Protein AF-A0A6J3R9S9-F1 (afdb_monomer_lite)

pLDDT: mean 92.55, std 11.33, range [29.02, 98.81]

InterPro domains:
  IPR002369 Integrin beta subunit, VWA domain [PF00362] (1-205)
  IPR002369 Integrin beta subunit, VWA domain [SM00187] (1-220)
  IPR015812 Integrin beta subunit [PR01186] (33-52)
  IPR015812 Integrin beta subunit [PR01186] (68-87)
  IPR015812 Integrin beta subunit [PR01186] (101-123)
  IPR015812 Integrin beta subunit [PR01186] (128-143)
  IPR015812 Integrin beta subunit [PR01186] (172-195)
  IPR015812 Integrin beta subunit [PTHR10082] (1-204)
  IPR036465 von Willebrand factor A-like domain superfamily [G3DSA:3.40.50.410] (1-215)
  IPR036465 von Willebrand factor A-like domain superfamily [SSF53300] (1-206)

Secondary structure (DSSP, 8-state):
-B-SSTTHHHHHHHTTHHHHHHHHHHHH-S---EEEEEE---SSTTTS--SGGGSS-TTTT-TT----PPP-SEEEEEEEES-HHHHHHHHHH------SSS-B-HHHHHHHHHH-HHHHT--TTS-EEEEEEESSPBP-TTGGGGGT--SPP-----B-TTSBBTTTTTSPPPPHHHHHHHHHHTTEEEEEEE-GGGHHHHHHHHHHHHHHTT------

Foldseek 3Di:
DEQAPVCQVVLVVVLPVLVVVLVVVCVVDVDAWDFDKYAFAQQFPPWADPPPVPQQPVQPPVVVDHGFGGHAGMAGQGATDPPSVSVSVSSVPDGGHHTDDFAGNQQVHLLLCLAVCVSNPDDPPDQAEDEREDATHHDAFPPCVNRVAPAADPSHHQQDPRRGRPCRNHHGRHHLLSSLCSCLVRNHDYDYPYDPVCVVVVVVSVVSSPVSVVDPDDDD

Radius of gyration: 17.11 Å; chains: 1; bounding box: 41×40×47 Å

Organism: Tursiops truncatus (NCBI:txid9739)

Sequence (220 aa):
MDLSLSMKDDLDNIRSLGTKLAEEMRKLTSNFRLGFGSFVDKNISPFSYTAPRYQTNPCIGYKLFPNCVPSFGFRHLLPLTDRVDSFNEEVRKQRVSRNRDAPEGGFDAVLQAAVCKEKIGWRKDALHLLVFTTDDVPHIALDGKLGGLVQPHDGQCHLNEDNEYTASNQMDYPSLALLGEKLAENNINLIFAVTKNHYMLYKVHLEGVREADGLNLGAC

Structure (mmCIF, N/CA/C/O backbone):
data_AF-A0A6J3R9S9-F1
#
_entry.id   AF-A0A6J3R9S9-F1
#
loop_
_atom_site.group_PDB
_atom_site.id
_atom_site.type_symbol
_atom_site.label_atom_id
_atom_site.label_alt_id
_atom_site.label_comp_id
_atom_site.label_asym_id
_atom_site.label_entity_id
_atom_site.label_seq_id
_atom_site.pdbx_PDB_ins_code
_atom_site.Cartn_x
_atom_site.Cartn_y
_atom_site.Cartn_z
_atom_site.occupancy
_atom_site.B_iso_or_equiv
_atom_site.auth_seq_id
_atom_site.auth_comp_id
_atom_site.auth_asym_id
_atom_site.auth_atom_id
_atom_site.pdbx_PDB_model_num
ATOM 1 N N . MET A 1 1 ? 1.432 -4.430 3.631 1.00 97.06 1 MET A N 1
ATOM 2 C CA . MET A 1 1 ? 2.810 -4.873 3.899 1.00 97.06 1 MET A CA 1
ATOM 3 C C . MET A 1 1 ? 3.583 -4.847 2.601 1.00 97.06 1 MET A C 1
ATOM 5 O O . MET A 1 1 ? 3.090 -5.371 1.608 1.00 97.06 1 MET A O 1
ATOM 9 N N . ASP A 1 2 ? 4.754 -4.238 2.625 1.00 98.25 2 ASP A N 1
ATOM 10 C CA . ASP A 1 2 ? 5.733 -4.335 1.552 1.00 98.25 2 ASP A CA 1
ATOM 11 C C . ASP A 1 2 ? 6.206 -5.789 1.371 1.00 98.25 2 ASP A C 1
ATOM 13 O O . ASP A 1 2 ? 6.529 -6.469 2.349 1.00 98.25 2 ASP A O 1
ATOM 17 N N . LEU A 1 3 ? 6.170 -6.279 0.132 1.00 97.44 3 LEU A N 1
ATOM 18 C CA . LEU A 1 3 ? 6.663 -7.598 -0.267 1.00 97.44 3 LEU A CA 1
ATOM 19 C C . LEU A 1 3 ? 7.830 -7.503 -1.260 1.00 97.44 3 LEU A C 1
ATOM 21 O O . LEU A 1 3 ? 8.046 -8.444 -2.031 1.00 97.44 3 LEU A O 1
ATOM 25 N N . SER A 1 4 ? 8.584 -6.405 -1.251 1.00 96.56 4 SER A N 1
ATOM 26 C CA . SER A 1 4 ? 9.913 -6.322 -1.854 1.00 96.56 4 SER A CA 1
ATOM 27 C C . SER A 1 4 ? 10.835 -7.432 -1.314 1.00 96.56 4 SER A C 1
ATOM 29 O O . SER A 1 4 ? 10.536 -8.141 -0.344 1.00 96.56 4 SER A O 1
ATOM 31 N N . LEU A 1 5 ? 11.960 -7.664 -1.994 1.00 94.62 5 LEU A N 1
ATOM 32 C CA . LEU A 1 5 ? 12.819 -8.814 -1.691 1.00 94.62 5 LEU A CA 1
ATOM 33 C C . LEU A 1 5 ? 13.460 -8.726 -0.298 1.00 94.62 5 LEU A C 1
ATOM 35 O O . LEU A 1 5 ? 13.752 -9.768 0.295 1.00 94.62 5 LEU A O 1
ATOM 39 N N . SER A 1 6 ? 13.705 -7.512 0.197 1.00 93.75 6 SER A N 1
ATOM 40 C CA . SER A 1 6 ? 14.309 -7.261 1.508 1.00 93.75 6 SER A CA 1
ATOM 41 C C . SER A 1 6 ? 13.398 -7.697 2.654 1.00 93.75 6 SER A C 1
ATOM 43 O O . SER A 1 6 ? 13.890 -8.310 3.591 1.00 93.75 6 SER A O 1
ATOM 45 N N . MET A 1 7 ? 12.079 -7.560 2.504 1.00 94.94 7 MET A N 1
ATOM 46 C CA . MET A 1 7 ? 11.051 -7.918 3.498 1.00 94.94 7 MET A CA 1
ATOM 47 C C . MET A 1 7 ? 10.837 -9.436 3.692 1.00 94.94 7 MET A C 1
ATOM 49 O O . MET A 1 7 ? 9.831 -9.889 4.256 1.00 94.94 7 MET A O 1
ATOM 53 N N . LYS A 1 8 ? 11.735 -10.278 3.166 1.00 91.94 8 LYS A N 1
ATOM 54 C CA . LYS A 1 8 ? 11.554 -11.736 3.131 1.00 91.94 8 LYS A CA 1
ATOM 55 C C . LYS A 1 8 ? 11.582 -12.378 4.517 1.00 91.94 8 LYS A C 1
ATOM 57 O O . LYS A 1 8 ? 10.796 -13.293 4.765 1.00 91.94 8 LYS A O 1
ATOM 62 N N . ASP A 1 9 ? 12.509 -11.967 5.367 1.00 90.19 9 ASP A N 1
ATOM 63 C CA . ASP A 1 9 ? 12.629 -12.441 6.747 1.00 90.19 9 ASP A CA 1
ATOM 64 C C . ASP A 1 9 ? 11.515 -11.873 7.640 1.00 90.19 9 ASP A C 1
ATOM 66 O O . ASP A 1 9 ? 10.961 -12.603 8.467 1.00 90.19 9 ASP A O 1
ATOM 70 N N . ASP A 1 10 ? 11.091 -10.627 7.411 1.00 90.94 10 ASP A N 1
ATOM 71 C CA . ASP A 1 10 ? 9.914 -10.041 8.066 1.00 90.94 10 ASP A CA 1
ATOM 72 C C . ASP A 1 10 ? 8.637 -10.841 7.798 1.00 90.94 10 ASP A C 1
ATOM 74 O O . ASP A 1 10 ? 7.841 -11.090 8.712 1.00 90.94 10 ASP A O 1
ATOM 78 N N . LEU A 1 11 ? 8.451 -11.310 6.559 1.00 87.94 11 LEU A N 1
ATOM 79 C CA . LEU A 1 11 ? 7.308 -12.149 6.208 1.00 87.94 11 LEU A CA 1
ATOM 80 C C . LEU A 1 11 ? 7.279 -13.447 7.027 1.00 87.94 11 LEU A C 1
ATOM 82 O O . LEU A 1 11 ? 6.203 -13.893 7.433 1.00 87.94 11 LEU A O 1
ATOM 86 N N . ASP A 1 12 ? 8.442 -14.034 7.317 1.00 83.19 12 ASP A N 1
ATOM 87 C CA . ASP A 1 12 ? 8.535 -15.227 8.160 1.00 83.19 12 ASP A CA 1
ATOM 88 C C . ASP A 1 12 ? 8.158 -14.930 9.622 1.00 83.19 12 ASP A C 1
ATOM 90 O O . ASP A 1 12 ? 7.463 -15.733 10.253 1.00 83.19 12 ASP A O 1
ATOM 94 N N . ASN A 1 13 ? 8.502 -13.744 10.136 1.00 84.75 13 ASN A N 1
ATOM 95 C CA . ASN A 1 13 ? 8.119 -13.307 11.482 1.00 84.75 13 ASN A CA 1
ATOM 96 C C . ASN A 1 13 ? 6.607 -13.034 11.606 1.00 84.75 13 ASN A C 1
ATOM 98 O O . ASN A 1 13 ? 5.963 -13.467 12.575 1.00 84.75 13 ASN A O 1
ATOM 102 N N . ILE A 1 14 ? 6.010 -12.372 10.607 1.00 84.38 14 ILE A N 1
ATOM 103 C CA . ILE A 1 14 ? 4.596 -11.949 10.625 1.00 84.38 14 ILE A CA 1
ATOM 104 C C . ILE A 1 14 ? 3.631 -13.140 10.577 1.00 84.38 14 ILE A C 1
ATOM 106 O O . ILE A 1 14 ? 2.537 -13.063 11.144 1.00 84.38 14 ILE A O 1
ATOM 110 N N . ARG A 1 15 ? 4.053 -14.291 10.035 1.00 77.94 15 ARG A N 1
ATOM 111 C CA . ARG A 1 15 ? 3.279 -15.553 10.072 1.00 77.94 15 ARG A CA 1
ATOM 112 C C . ARG A 1 15 ? 2.877 -15.994 11.483 1.00 77.94 15 ARG A C 1
ATOM 114 O O . ARG A 1 15 ? 1.923 -16.756 11.626 1.00 77.94 15 ARG A O 1
ATOM 121 N N . SER A 1 16 ? 3.605 -15.549 12.510 1.00 73.31 16 SER A N 1
ATOM 122 C CA . SER A 1 16 ? 3.316 -15.839 13.922 1.00 73.31 16 SER A CA 1
ATOM 123 C C . SER A 1 16 ? 2.672 -14.669 14.680 1.00 73.31 16 SER A C 1
ATOM 125 O O . SER A 1 16 ? 2.235 -14.837 15.821 1.00 73.31 16 SER A O 1
ATOM 127 N N . LEU A 1 17 ? 2.613 -13.482 14.065 1.00 80.12 17 LEU A N 1
ATOM 128 C CA . LEU A 1 17 ? 2.211 -12.240 14.723 1.00 80.12 17 LEU A CA 1
ATOM 129 C C . LEU A 1 17 ? 0.690 -12.068 14.784 1.00 80.12 17 LEU A C 1
ATOM 131 O O . LEU A 1 17 ? 0.195 -11.524 15.767 1.00 80.12 17 LEU A O 1
ATOM 135 N N . GLY A 1 18 ? -0.053 -12.559 13.785 1.00 83.25 18 GLY A N 1
ATOM 136 C CA . GLY A 1 18 ? -1.509 -12.383 13.700 1.00 83.25 18 GLY A CA 1
ATOM 137 C C . GLY A 1 18 ? -2.253 -12.884 14.940 1.00 83.25 18 GLY A C 1
ATOM 138 O O . GLY A 1 18 ? -3.066 -12.156 15.511 1.00 83.25 18 GLY A O 1
ATOM 139 N N . THR A 1 19 ? -1.912 -14.088 15.413 1.00 86.81 19 THR A N 1
ATOM 140 C CA . THR A 1 19 ? -2.490 -14.669 16.639 1.00 86.81 19 THR A CA 1
ATOM 141 C C . THR A 1 19 ? -2.181 -13.826 17.871 1.00 86.81 19 THR A C 1
ATOM 143 O O . THR A 1 19 ? -3.102 -13.441 18.586 1.00 86.81 19 THR A O 1
ATOM 146 N N . LYS A 1 20 ? -0.907 -13.475 18.081 1.00 90.19 20 LYS A N 1
ATOM 147 C CA . LYS A 1 20 ? -0.472 -12.683 19.243 1.00 90.19 20 LYS A CA 1
ATOM 148 C C . LYS A 1 20 ? -1.117 -11.298 19.262 1.00 90.19 20 LYS A C 1
ATOM 150 O O . LYS A 1 20 ? -1.592 -10.853 20.300 1.00 90.19 20 LYS A O 1
ATOM 155 N N . LEU A 1 21 ? -1.174 -10.631 18.108 1.00 90.12 21 LEU A N 1
ATOM 156 C CA . LEU A 1 21 ? -1.819 -9.327 17.976 1.00 90.12 21 LEU A CA 1
ATOM 157 C C . LEU A 1 21 ? -3.300 -9.414 18.351 1.00 90.12 21 LEU A C 1
ATOM 159 O O . LEU A 1 21 ? -3.785 -8.598 19.129 1.00 90.12 21 LEU A O 1
ATOM 163 N N . ALA A 1 22 ? -4.015 -10.412 17.833 1.00 88.88 22 ALA A N 1
ATOM 164 C CA . ALA A 1 22 ? -5.423 -10.586 18.155 1.00 88.88 22 ALA A CA 1
ATOM 165 C C . ALA A 1 22 ? -5.653 -10.918 19.637 1.00 88.88 22 ALA A C 1
ATOM 167 O O . ALA A 1 22 ? -6.622 -10.435 20.219 1.00 88.88 22 ALA A O 1
ATOM 168 N N . GLU A 1 23 ? -4.779 -11.711 20.259 1.00 91.50 23 GLU A N 1
ATOM 169 C CA . GLU A 1 23 ? -4.828 -12.010 21.696 1.00 91.50 23 GLU A CA 1
ATOM 170 C C . GLU A 1 23 ? -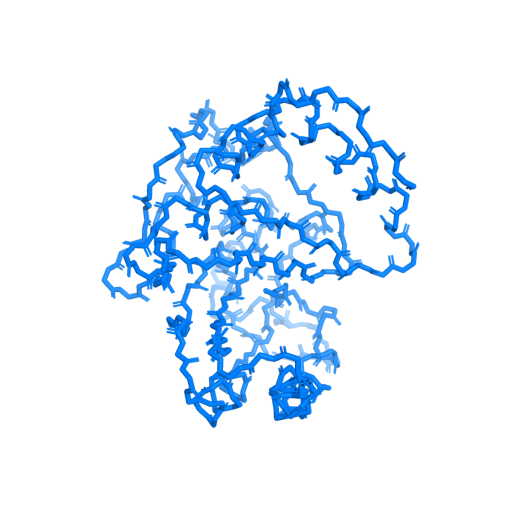4.656 -10.753 22.557 1.00 91.50 23 GLU A C 1
ATOM 172 O O . GLU A 1 23 ? -5.441 -10.546 23.482 1.00 91.50 23 GLU A O 1
ATOM 177 N N . GLU A 1 24 ? -3.692 -9.885 22.237 1.00 94.19 24 GLU A N 1
ATOM 178 C CA . GLU A 1 24 ? -3.501 -8.620 22.959 1.00 94.19 24 GLU A CA 1
ATOM 179 C C . GLU A 1 24 ? -4.648 -7.634 22.703 1.00 94.19 24 GLU A C 1
ATOM 181 O O . GLU A 1 24 ? -5.180 -7.039 23.641 1.00 94.19 24 GLU A O 1
ATOM 186 N N . MET A 1 25 ? -5.111 -7.515 21.455 1.00 92.75 25 MET A N 1
ATOM 187 C CA . MET A 1 25 ? -6.225 -6.625 21.110 1.00 92.75 25 MET A CA 1
ATOM 188 C C . MET A 1 25 ? -7.542 -7.059 21.757 1.00 92.75 25 MET A C 1
ATOM 190 O O . MET A 1 25 ? -8.328 -6.202 22.159 1.00 92.75 25 MET A O 1
ATOM 194 N N . ARG A 1 26 ? -7.770 -8.367 21.939 1.00 90.25 26 ARG A N 1
ATOM 195 C CA . ARG A 1 26 ? -8.951 -8.898 22.645 1.00 90.25 26 ARG A CA 1
ATOM 196 C C . ARG A 1 26 ? -9.023 -8.478 24.113 1.00 90.25 26 ARG A C 1
ATOM 198 O O . ARG A 1 26 ? -10.120 -8.429 24.663 1.00 90.25 26 ARG A O 1
ATOM 205 N N . LYS A 1 27 ? -7.891 -8.147 24.746 1.00 95.12 27 LYS A N 1
ATOM 206 C CA . LYS A 1 27 ? -7.869 -7.602 26.117 1.00 95.12 27 LYS A CA 1
ATOM 207 C C . LYS A 1 27 ? -8.372 -6.157 26.172 1.00 95.12 27 LYS A C 1
ATOM 209 O O . LYS A 1 27 ? -8.829 -5.718 27.221 1.00 95.12 27 LYS A O 1
ATOM 214 N N . LEU A 1 28 ? -8.280 -5.429 25.057 1.00 94.62 28 LEU A N 1
ATOM 215 C CA . LEU A 1 28 ? -8.661 -4.018 24.947 1.00 94.62 28 LEU A CA 1
ATOM 216 C C . LEU A 1 28 ? -10.049 -3.829 24.325 1.00 94.62 28 LEU A C 1
ATOM 218 O O . LEU A 1 28 ? -10.752 -2.878 24.656 1.00 94.62 28 LEU A O 1
ATOM 222 N N . THR A 1 29 ? -10.454 -4.715 23.414 1.00 93.25 29 THR A N 1
ATOM 223 C CA . THR A 1 29 ? -11.745 -4.637 22.726 1.00 93.25 29 THR A CA 1
ATOM 224 C C . THR A 1 29 ? -12.292 -6.016 22.380 1.00 93.25 29 THR A C 1
ATOM 226 O O . THR A 1 29 ? -11.571 -6.905 21.935 1.00 93.25 29 THR A O 1
ATOM 229 N N . SER A 1 30 ? -13.606 -6.186 22.516 1.00 91.69 30 SER A N 1
ATOM 230 C CA . SER A 1 30 ? -14.314 -7.406 22.112 1.00 91.69 30 SER A CA 1
ATOM 231 C C . SER A 1 30 ? -14.577 -7.491 20.605 1.00 91.69 30 SER A C 1
ATOM 233 O O . SER A 1 30 ? -14.954 -8.547 20.108 1.00 91.69 30 SER A O 1
ATOM 235 N N . ASN A 1 31 ? -14.376 -6.396 19.865 1.00 92.25 31 ASN A N 1
ATOM 236 C CA . ASN A 1 31 ? -14.804 -6.247 18.473 1.00 92.25 31 ASN A CA 1
ATOM 237 C C . ASN A 1 31 ? -13.626 -5.972 17.526 1.00 92.25 31 ASN A C 1
ATOM 239 O O . ASN A 1 31 ? -13.702 -5.083 16.676 1.00 92.25 31 ASN A O 1
ATOM 243 N N . PHE A 1 32 ? -12.535 -6.725 17.664 1.00 94.81 32 PHE A N 1
ATOM 244 C CA . PHE A 1 32 ? -11.358 -6.617 16.801 1.00 94.81 32 PHE A CA 1
ATOM 245 C C . PHE A 1 32 ? -11.568 -7.317 15.446 1.00 94.81 32 PHE A C 1
ATOM 247 O O . PHE A 1 32 ? -12.072 -8.439 15.395 1.00 94.81 32 PHE A O 1
ATOM 254 N N . ARG A 1 33 ? -11.162 -6.662 14.349 1.00 95.50 33 ARG A N 1
ATOM 255 C CA . ARG A 1 33 ? -11.082 -7.257 13.006 1.00 95.50 33 ARG A CA 1
ATOM 256 C C . ARG A 1 33 ? -9.722 -6.963 12.393 1.00 95.50 33 ARG A C 1
ATOM 258 O O . ARG A 1 33 ? -9.206 -5.862 12.560 1.00 95.50 33 ARG A O 1
ATOM 265 N N . LEU A 1 34 ? -9.187 -7.934 11.666 1.00 94.81 34 LEU A N 1
ATOM 266 C CA . LEU A 1 34 ? -7.899 -7.852 10.993 1.00 94.81 34 LEU A CA 1
ATOM 267 C C . LEU A 1 34 ? -8.069 -8.217 9.517 1.00 94.81 34 LEU A C 1
ATOM 269 O O . LEU A 1 34 ? -8.838 -9.111 9.170 1.00 94.81 34 LEU A O 1
ATOM 273 N N . GLY A 1 35 ? -7.367 -7.490 8.659 1.00 96.62 35 GLY A N 1
ATOM 274 C CA . GLY A 1 35 ? -7.323 -7.695 7.217 1.00 96.62 35 GLY A CA 1
ATOM 275 C C . GLY A 1 35 ? -5.876 -7.660 6.747 1.00 96.62 35 GLY A C 1
ATOM 276 O O . GLY A 1 35 ? -4.968 -7.361 7.527 1.00 96.62 35 GLY A O 1
ATOM 277 N N . PHE A 1 36 ? -5.647 -7.985 5.480 1.00 97.44 36 PHE A N 1
ATOM 278 C CA . PHE A 1 36 ? -4.299 -8.045 4.926 1.00 97.44 36 PHE A CA 1
ATOM 279 C C . PHE A 1 36 ? -4.266 -7.597 3.465 1.00 97.44 36 PHE A C 1
ATOM 281 O O . PHE A 1 36 ? -5.161 -7.884 2.668 1.00 97.44 36 PHE A O 1
ATOM 288 N N . GLY A 1 37 ? -3.202 -6.883 3.117 1.00 98.19 37 GLY A N 1
ATOM 289 C CA . GLY A 1 37 ? -2.911 -6.436 1.766 1.00 98.19 37 GLY A CA 1
ATOM 290 C C . GLY A 1 37 ? -1.414 -6.226 1.599 1.00 98.19 37 GLY A C 1
ATOM 291 O O . GLY A 1 37 ? -0.694 -5.951 2.570 1.00 98.19 37 GLY A O 1
ATOM 292 N N . SER A 1 38 ? -0.949 -6.363 0.367 1.00 98.19 38 SER A N 1
ATOM 293 C CA . SER A 1 38 ? 0.466 -6.299 0.021 1.00 98.19 38 SER A CA 1
ATOM 294 C C . SER A 1 38 ? 0.727 -5.379 -1.155 1.00 98.19 38 SER A C 1
ATOM 296 O O . SER A 1 38 ? -0.136 -5.235 -2.021 1.00 98.19 38 SER A O 1
ATOM 298 N N . PHE A 1 39 ? 1.931 -4.828 -1.217 1.00 98.69 39 PHE A N 1
ATOM 299 C CA . PHE A 1 39 ? 2.390 -4.012 -2.333 1.00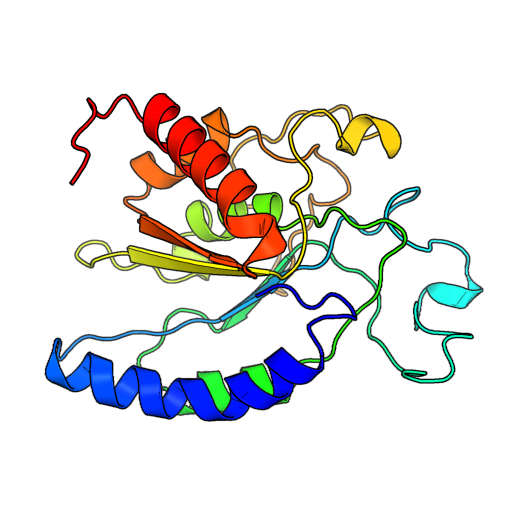 98.69 39 PHE A CA 1
ATOM 300 C C . PHE A 1 39 ? 3.863 -4.276 -2.636 1.00 98.69 39 PHE A C 1
ATOM 302 O O . PHE A 1 39 ? 4.559 -4.869 -1.812 1.00 98.69 39 PHE A O 1
ATOM 309 N N . VAL A 1 40 ? 4.292 -3.861 -3.825 1.00 98.44 40 VAL A N 1
ATOM 310 C CA . VAL A 1 40 ? 5.704 -3.747 -4.215 1.00 98.44 40 VAL A CA 1
ATOM 311 C C . VAL A 1 40 ? 5.827 -2.390 -4.897 1.00 98.44 40 VAL A C 1
ATOM 313 O O . VAL A 1 40 ? 5.859 -1.368 -4.224 1.00 98.44 40 VAL A O 1
ATOM 316 N N . ASP A 1 41 ? 5.689 -2.347 -6.220 1.00 98.31 41 ASP A N 1
ATOM 317 C CA . ASP A 1 41 ? 5.693 -1.111 -6.981 1.00 98.31 41 ASP A CA 1
ATOM 318 C C . ASP A 1 41 ? 5.023 -1.298 -8.350 1.00 98.31 41 ASP A C 1
ATOM 320 O O . ASP A 1 41 ? 4.635 -2.406 -8.749 1.00 98.31 41 ASP A O 1
ATOM 324 N N . LYS A 1 42 ? 4.871 -0.204 -9.093 1.00 98.19 42 LYS A N 1
ATOM 325 C CA . LYS A 1 42 ? 4.335 -0.188 -10.449 1.00 98.19 42 LYS A CA 1
ATOM 326 C C . LYS A 1 42 ? 5.142 -1.136 -11.340 1.00 98.19 42 LYS A C 1
ATOM 328 O O . LYS A 1 42 ? 6.362 -1.027 -11.495 1.00 98.19 42 LYS A O 1
ATOM 333 N N . ASN A 1 43 ? 4.450 -2.079 -11.978 1.00 96.25 43 ASN A N 1
ATOM 334 C CA . ASN A 1 43 ? 5.085 -3.080 -12.833 1.00 96.25 43 ASN A CA 1
ATOM 335 C C . ASN A 1 43 ? 5.309 -2.535 -14.254 1.00 96.25 43 ASN A C 1
ATOM 337 O O . ASN A 1 43 ? 4.737 -3.034 -15.226 1.00 96.25 43 ASN A O 1
ATOM 341 N N . ILE A 1 44 ? 6.118 -1.478 -14.355 1.00 96.50 44 ILE A N 1
ATOM 342 C CA . ILE A 1 44 ? 6.578 -0.847 -15.600 1.00 96.50 44 ILE A CA 1
ATOM 343 C C . ILE A 1 44 ? 8.041 -0.420 -15.472 1.00 96.50 44 ILE A C 1
ATOM 345 O O . ILE A 1 44 ? 8.572 -0.278 -14.377 1.00 96.50 44 ILE A O 1
ATOM 349 N N . SER A 1 45 ? 8.705 -0.195 -16.604 1.00 96.19 45 SER A N 1
ATOM 350 C CA . SER A 1 45 ? 10.039 0.415 -16.622 1.00 96.19 45 SER A CA 1
ATOM 351 C C . SER A 1 45 ? 9.929 1.912 -16.286 1.00 96.19 45 SER A C 1
ATOM 353 O O . SER A 1 45 ? 9.005 2.541 -16.799 1.00 96.19 45 SER A O 1
ATOM 355 N N . PRO A 1 46 ? 10.875 2.509 -15.532 1.00 96.69 46 PRO A N 1
ATOM 356 C CA . PRO A 1 46 ? 12.140 1.928 -15.068 1.00 96.69 46 PRO A CA 1
ATOM 357 C C . PRO A 1 46 ? 12.074 1.197 -13.721 1.00 96.69 46 PRO A C 1
ATOM 359 O O . PRO A 1 46 ? 13.069 0.556 -13.381 1.00 96.69 46 PRO A O 1
ATOM 362 N N . PHE A 1 47 ? 10.944 1.258 -13.016 1.00 97.25 47 PHE A N 1
ATOM 363 C CA . PHE A 1 47 ? 10.782 0.751 -11.650 1.00 97.25 47 PHE A CA 1
ATOM 364 C C . PHE A 1 47 ? 10.922 -0.775 -11.561 1.00 97.25 47 PHE A C 1
ATOM 366 O O . PHE A 1 47 ? 11.612 -1.326 -10.714 1.00 97.25 47 PHE A O 1
ATOM 373 N N . SER A 1 48 ? 10.339 -1.501 -12.516 1.00 95.00 48 SER A N 1
ATOM 374 C CA . SER A 1 48 ? 10.350 -2.968 -12.560 1.00 95.00 48 SER A CA 1
ATOM 375 C C . SER A 1 48 ? 11.140 -3.532 -13.748 1.00 95.00 48 SER A C 1
ATOM 377 O O . SER A 1 48 ? 11.339 -2.894 -14.787 1.00 95.00 48 SER A O 1
ATOM 379 N N . TYR A 1 49 ? 11.578 -4.789 -13.625 1.00 93.31 49 TYR A N 1
ATOM 380 C CA . TYR A 1 49 ? 12.237 -5.521 -14.710 1.00 93.31 49 TYR A CA 1
ATOM 381 C C . TYR A 1 49 ? 11.218 -6.025 -15.748 1.00 93.31 49 TYR A C 1
ATOM 383 O O . TYR A 1 49 ? 10.623 -7.085 -15.578 1.00 93.31 49 TYR A O 1
ATOM 391 N N . THR A 1 50 ? 11.054 -5.310 -16.864 1.00 92.44 50 THR A N 1
ATOM 392 C CA . THR A 1 50 ? 10.043 -5.638 -17.897 1.00 92.44 50 THR A CA 1
ATOM 393 C C . THR A 1 50 ? 10.542 -6.539 -19.032 1.00 92.44 50 THR A C 1
ATOM 395 O O . THR A 1 50 ? 9.749 -6.994 -19.861 1.00 92.44 50 THR A O 1
ATOM 398 N N . ALA A 1 51 ? 11.849 -6.824 -19.099 1.00 93.88 51 ALA A N 1
ATOM 399 C CA . ALA A 1 51 ? 12.393 -7.704 -20.132 1.00 93.88 51 ALA A CA 1
ATOM 400 C C . ALA A 1 51 ? 11.792 -9.123 -20.013 1.00 93.88 51 ALA A C 1
ATOM 402 O O . ALA A 1 51 ? 11.635 -9.606 -18.888 1.00 93.88 51 ALA A O 1
ATOM 403 N N . PRO A 1 52 ? 11.537 -9.842 -21.129 1.00 94.31 52 PRO A N 1
ATOM 404 C CA . PRO A 1 52 ? 10.862 -11.148 -21.116 1.00 94.31 52 PRO A CA 1
ATOM 405 C C . PRO A 1 52 ? 11.452 -12.166 -20.136 1.00 94.31 52 PRO A C 1
ATOM 407 O O . PRO A 1 52 ? 10.727 -12.935 -19.515 1.00 94.31 52 PRO A O 1
ATOM 410 N N . ARG A 1 53 ? 12.774 -12.117 -19.931 1.00 93.19 53 ARG A N 1
ATOM 411 C CA . ARG A 1 53 ? 13.492 -12.961 -18.970 1.00 93.19 53 ARG A CA 1
ATOM 412 C C . ARG A 1 53 ? 12.961 -12.849 -17.536 1.00 93.19 53 ARG A C 1
ATOM 414 O O . ARG A 1 53 ? 13.072 -13.825 -16.813 1.00 93.19 53 ARG A O 1
ATOM 421 N N . TYR A 1 54 ? 12.439 -11.696 -17.122 1.00 92.81 54 TYR A N 1
ATOM 422 C CA . TYR A 1 54 ? 12.060 -11.407 -15.733 1.00 92.81 54 TYR A CA 1
ATOM 423 C C . TYR A 1 54 ? 10.548 -11.429 -15.483 1.00 92.81 54 TYR A C 1
ATOM 425 O O . TYR A 1 54 ? 10.137 -11.366 -14.328 1.00 92.81 54 TYR A O 1
ATOM 433 N N . GLN A 1 55 ? 9.725 -11.573 -16.529 1.00 89.31 55 GLN A N 1
ATOM 434 C CA . GLN A 1 55 ? 8.262 -11.461 -16.434 1.00 89.31 55 GLN A CA 1
ATOM 435 C C . GLN A 1 55 ? 7.638 -12.434 -15.428 1.00 89.31 55 GLN A C 1
ATOM 437 O O . GLN A 1 55 ? 6.713 -12.067 -14.712 1.00 89.31 55 GLN A O 1
ATOM 442 N N . THR A 1 56 ? 8.143 -13.666 -15.351 1.00 93.12 56 THR A N 1
ATOM 443 C CA . THR A 1 56 ? 7.632 -14.688 -14.424 1.00 93.12 56 THR A CA 1
ATOM 444 C C . THR A 1 56 ? 8.406 -14.752 -13.110 1.00 93.12 56 THR A C 1
ATOM 446 O O . THR A 1 56 ? 7.914 -15.330 -12.144 1.00 93.12 56 THR A O 1
ATOM 449 N N . ASN A 1 57 ? 9.630 -14.219 -13.074 1.00 95.50 57 ASN A N 1
ATOM 450 C CA . ASN A 1 57 ? 10.502 -14.256 -11.906 1.00 95.50 57 ASN A CA 1
ATOM 451 C C . ASN A 1 57 ? 11.562 -13.133 -11.978 1.00 95.50 57 ASN A C 1
ATOM 453 O O . ASN A 1 57 ? 12.609 -13.307 -12.616 1.00 95.50 57 ASN A O 1
ATOM 457 N N . PRO A 1 58 ? 11.352 -12.000 -11.285 1.00 95.06 58 PRO A N 1
ATOM 458 C CA . PRO A 1 58 ? 12.294 -10.877 -11.288 1.00 95.06 58 PRO A CA 1
ATOM 459 C C . PRO A 1 58 ? 13.596 -11.162 -10.520 1.00 95.06 58 PRO A C 1
ATOM 461 O O . PRO A 1 58 ? 14.570 -10.409 -10.597 1.00 95.06 58 PRO A O 1
ATOM 464 N N . CYS A 1 59 ? 13.662 -12.281 -9.800 1.00 94.69 59 CYS A N 1
ATOM 465 C CA . CYS A 1 59 ? 14.837 -12.694 -9.041 1.00 94.69 59 CYS A CA 1
ATOM 466 C C . CYS A 1 59 ? 15.797 -13.602 -9.824 1.00 94.69 59 CYS A C 1
ATOM 468 O O . CYS A 1 59 ? 16.796 -14.071 -9.275 1.00 94.69 59 CYS A O 1
ATOM 470 N N . ILE A 1 60 ? 15.556 -13.824 -11.122 1.00 91.88 60 ILE A N 1
ATOM 471 C CA . ILE A 1 60 ? 16.485 -14.576 -11.974 1.00 91.88 60 ILE A CA 1
ATOM 472 C C . ILE A 1 60 ? 17.884 -13.941 -11.929 1.00 91.88 60 ILE A C 1
ATOM 474 O O . ILE A 1 60 ? 18.072 -12.764 -12.222 1.00 91.88 60 ILE A O 1
ATOM 478 N N . GLY A 1 61 ? 18.886 -14.755 -11.582 1.00 85.50 61 GLY A N 1
ATOM 479 C CA . GLY A 1 61 ? 20.283 -14.330 -11.436 1.00 85.50 61 GLY A CA 1
ATOM 480 C C . GLY A 1 61 ? 20.671 -13.876 -10.025 1.00 85.50 61 GLY A C 1
ATOM 481 O O . GLY A 1 61 ? 21.864 -13.750 -9.748 1.00 85.50 61 GLY A O 1
ATOM 482 N N . TYR A 1 62 ? 19.710 -13.704 -9.113 1.00 84.69 62 TYR A N 1
ATOM 483 C CA . TYR A 1 62 ? 19.983 -13.389 -7.713 1.00 84.69 62 TYR A CA 1
ATOM 484 C C . TYR A 1 62 ? 20.175 -14.679 -6.899 1.00 84.69 62 TYR A C 1
ATOM 486 O O . TYR A 1 62 ? 19.218 -15.325 -6.479 1.00 84.69 62 TYR A O 1
ATOM 494 N N . LYS A 1 63 ? 21.436 -15.097 -6.708 1.00 79.75 63 LYS A N 1
ATOM 495 C CA . LYS A 1 63 ? 21.781 -16.435 -6.177 1.00 79.75 63 LYS A CA 1
ATOM 496 C C . LYS A 1 63 ? 21.201 -16.742 -4.792 1.00 79.75 63 LYS A C 1
ATOM 498 O O . LYS A 1 63 ? 20.829 -17.883 -4.548 1.00 79.75 63 LYS A O 1
ATOM 503 N N . LEU A 1 64 ? 21.144 -15.752 -3.902 1.00 79.81 64 LEU A N 1
ATOM 504 C CA . LEU A 1 64 ? 20.662 -15.930 -2.526 1.00 79.81 64 LEU A CA 1
ATOM 505 C C . LEU A 1 64 ? 19.150 -16.194 -2.467 1.00 79.81 64 LEU A C 1
ATOM 507 O O . LEU A 1 64 ? 18.695 -16.962 -1.626 1.00 79.81 64 LEU A O 1
ATOM 511 N N . PHE A 1 65 ? 18.383 -15.616 -3.396 1.00 81.75 65 PHE A N 1
ATOM 512 C CA . PHE A 1 65 ? 16.927 -15.741 -3.450 1.00 81.75 65 PHE A CA 1
ATOM 513 C C . PHE A 1 65 ? 16.481 -15.945 -4.899 1.00 81.75 65 PHE A C 1
ATOM 515 O O . PHE A 1 65 ? 16.127 -14.983 -5.570 1.00 81.75 65 PHE A O 1
ATOM 522 N N . PRO A 1 66 ? 16.499 -17.184 -5.416 1.00 85.56 66 PRO A N 1
ATOM 523 C CA . PRO A 1 66 ? 16.312 -17.419 -6.846 1.00 85.56 66 PRO A CA 1
ATOM 524 C C . PRO A 1 66 ? 14.853 -17.322 -7.312 1.00 85.56 66 PRO A C 1
ATOM 526 O O . PRO A 1 66 ? 14.617 -17.317 -8.516 1.00 85.56 66 PRO A O 1
ATOM 529 N N . ASN A 1 67 ? 13.873 -17.287 -6.400 1.00 89.94 67 ASN A N 1
ATOM 530 C CA . ASN A 1 67 ? 12.456 -17.480 -6.718 1.00 89.94 67 ASN A CA 1
ATOM 531 C C . ASN A 1 67 ? 11.563 -16.405 -6.092 1.00 89.94 67 ASN A C 1
ATOM 533 O O . ASN A 1 67 ? 11.237 -16.490 -4.906 1.00 89.94 67 ASN A O 1
ATOM 537 N N . CYS A 1 68 ? 11.061 -15.493 -6.919 1.00 94.25 68 CYS A N 1
ATOM 538 C CA . CYS A 1 68 ? 10.119 -14.446 -6.525 1.00 94.25 68 CYS A CA 1
ATOM 539 C C . CYS A 1 68 ? 8.863 -14.488 -7.395 1.00 94.25 68 CYS A C 1
ATOM 541 O O . CYS A 1 68 ? 8.857 -15.128 -8.449 1.00 94.25 68 CYS A O 1
ATOM 543 N N . VAL A 1 69 ? 7.793 -13.843 -6.936 1.00 95.75 69 VAL A N 1
ATOM 544 C CA . VAL A 1 69 ? 6.611 -13.605 -7.779 1.00 95.75 69 VAL A CA 1
ATOM 545 C C . VAL A 1 69 ? 6.856 -12.405 -8.704 1.00 95.75 69 VAL A C 1
ATOM 547 O O . VAL A 1 69 ? 7.742 -11.601 -8.412 1.00 95.75 69 VAL A O 1
ATOM 550 N N . PRO A 1 70 ? 6.125 -12.279 -9.827 1.00 95.88 70 PRO A N 1
ATOM 551 C CA . PRO A 1 70 ? 6.167 -11.077 -10.659 1.00 95.88 70 PRO A CA 1
ATOM 552 C C . PRO A 1 70 ? 5.841 -9.812 -9.860 1.00 95.88 70 PRO A C 1
ATOM 554 O O . PRO A 1 70 ? 5.022 -9.869 -8.942 1.00 95.88 70 PRO A O 1
ATOM 557 N N . SER A 1 71 ? 6.443 -8.683 -10.246 1.00 95.69 71 SER A N 1
ATOM 558 C CA . SER A 1 71 ? 6.147 -7.374 -9.651 1.00 95.69 71 SER A CA 1
ATOM 559 C C . SER A 1 71 ? 4.678 -6.988 -9.829 1.00 95.69 71 SER A C 1
ATOM 561 O O . SER A 1 71 ? 4.044 -7.335 -10.829 1.00 95.69 71 SER A O 1
ATOM 563 N N . PHE A 1 72 ? 4.128 -6.299 -8.836 1.00 97.38 72 PHE A N 1
ATOM 564 C CA . PHE A 1 72 ? 2.730 -5.888 -8.781 1.00 97.38 72 PHE A CA 1
ATOM 565 C C . PHE A 1 72 ? 2.599 -4.626 -7.925 1.00 97.38 72 PHE A C 1
ATOM 567 O O . PHE A 1 72 ? 3.336 -4.469 -6.957 1.00 97.38 72 PHE A O 1
ATOM 574 N N . GLY A 1 73 ? 1.624 -3.771 -8.248 1.00 98.19 73 GLY A N 1
ATOM 575 C CA . GLY A 1 73 ? 1.371 -2.539 -7.498 1.00 98.19 73 GLY A CA 1
ATOM 576 C C . GLY A 1 73 ? 0.784 -2.819 -6.117 1.00 98.19 73 GLY A C 1
ATOM 577 O O . GLY A 1 73 ? 1.497 -2.837 -5.121 1.00 98.19 73 GLY A O 1
ATOM 578 N N . PHE A 1 74 ? -0.524 -3.080 -6.051 1.00 98.75 74 PHE A N 1
ATOM 579 C CA . PHE A 1 74 ? -1.229 -3.397 -4.807 1.00 98.75 74 PHE A CA 1
ATOM 580 C C . PHE A 1 74 ? -2.185 -4.579 -4.989 1.00 98.75 74 PHE A C 1
ATOM 582 O O . PHE A 1 74 ? -2.876 -4.688 -6.004 1.00 98.75 74 PHE A O 1
ATOM 589 N N . ARG A 1 75 ? -2.233 -5.445 -3.974 1.00 98.62 75 ARG A N 1
ATOM 590 C CA . ARG A 1 75 ? -3.162 -6.571 -3.854 1.00 98.62 75 ARG A CA 1
ATOM 591 C C . ARG A 1 75 ? -3.845 -6.533 -2.500 1.00 98.62 75 ARG A C 1
ATOM 593 O O . ARG A 1 75 ? -3.180 -6.567 -1.460 1.00 98.62 75 ARG A O 1
ATOM 600 N N . HIS A 1 76 ? -5.169 -6.530 -2.508 1.00 98.56 76 HIS A N 1
ATOM 601 C CA . HIS A 1 76 ? -5.959 -6.756 -1.313 1.00 98.56 76 HIS A CA 1
ATOM 602 C C . HIS A 1 76 ? -6.257 -8.255 -1.168 1.00 98.56 76 HIS A C 1
ATOM 604 O O . HIS A 1 76 ? -6.882 -8.859 -2.030 1.00 98.56 76 HIS A O 1
ATOM 610 N N . LEU A 1 77 ? -5.775 -8.863 -0.083 1.00 97.69 77 LEU A N 1
ATOM 611 C CA . LEU A 1 77 ? -5.709 -10.323 0.054 1.00 97.69 77 LEU A CA 1
ATOM 612 C C . LEU A 1 77 ? -6.744 -10.871 1.038 1.00 97.69 77 LEU A C 1
ATOM 614 O O . LEU A 1 77 ? -7.302 -11.941 0.821 1.00 97.69 77 LEU A O 1
ATOM 618 N N . LEU A 1 78 ? -7.007 -10.136 2.121 1.00 97.50 78 LEU A N 1
ATOM 619 C CA . LEU A 1 78 ? -7.964 -10.533 3.147 1.00 97.50 78 LEU A CA 1
ATOM 620 C C . LEU A 1 78 ? -8.805 -9.332 3.594 1.00 97.50 78 LEU A C 1
ATOM 622 O O . LEU A 1 78 ? -8.254 -8.430 4.238 1.00 97.50 78 LEU A O 1
ATOM 626 N N . PRO A 1 79 ? -10.122 -9.333 3.322 1.00 98.12 79 PRO A N 1
ATOM 627 C CA . PRO A 1 79 ? -11.057 -8.376 3.906 1.00 98.12 79 PRO A CA 1
ATOM 628 C C . PRO A 1 79 ? -11.045 -8.431 5.435 1.00 98.12 79 PRO A C 1
ATOM 630 O O . PRO A 1 79 ? -10.814 -9.488 6.027 1.00 98.12 79 PRO A O 1
ATOM 633 N N . LEU A 1 80 ? -11.337 -7.304 6.087 1.00 97.56 80 LEU A N 1
ATOM 634 C CA . LEU A 1 80 ? -11.382 -7.207 7.547 1.00 97.56 80 LEU A CA 1
ATOM 635 C C . LEU A 1 80 ? -12.355 -8.234 8.150 1.00 97.56 80 LEU A C 1
ATOM 637 O O . LEU A 1 80 ? -13.578 -8.124 8.019 1.00 97.56 80 LEU A O 1
ATOM 641 N N . THR A 1 81 ? -11.806 -9.207 8.877 1.00 95.75 81 THR A N 1
ATOM 642 C CA . THR A 1 81 ? -12.545 -10.314 9.497 1.00 95.75 81 THR A CA 1
ATOM 643 C C . THR A 1 81 ? -12.154 -10.488 10.964 1.00 95.75 81 THR A C 1
ATOM 645 O O . THR A 1 81 ? -11.092 -10.055 11.403 1.00 95.75 81 THR A O 1
ATOM 648 N N . ASP A 1 82 ? -13.026 -11.110 11.749 1.00 93.62 82 ASP A N 1
ATOM 649 C CA . ASP A 1 82 ? -12.767 -11.544 13.128 1.00 93.62 82 ASP A CA 1
ATOM 650 C C . ASP A 1 82 ? -12.050 -12.909 13.201 1.00 93.62 82 ASP A C 1
ATOM 652 O O . ASP A 1 82 ? -11.573 -13.318 14.267 1.00 93.62 82 ASP A O 1
ATOM 656 N N . ARG A 1 83 ? -11.922 -13.606 12.063 1.00 92.81 83 ARG A N 1
ATOM 657 C CA . ARG A 1 83 ? -11.232 -14.896 11.940 1.00 92.81 83 ARG A CA 1
ATOM 658 C C . ARG A 1 83 ? -9.727 -14.708 11.775 1.00 92.81 83 ARG A C 1
ATOM 660 O O . ARG A 1 83 ? -9.204 -14.601 10.669 1.00 92.81 83 ARG A O 1
ATOM 667 N N . VAL A 1 84 ? -9.024 -14.723 12.900 1.00 89.75 84 VAL A N 1
ATOM 668 C CA . VAL A 1 84 ? -7.560 -14.567 12.967 1.00 89.75 84 VAL A CA 1
ATOM 669 C C . VAL A 1 84 ? -6.820 -15.658 12.186 1.00 89.75 84 VAL A C 1
ATOM 671 O O . VAL A 1 84 ? -5.792 -15.389 11.570 1.00 89.75 84 VAL A O 1
ATOM 674 N N . ASP A 1 85 ? -7.358 -16.877 12.147 1.00 91.00 85 ASP A N 1
ATOM 675 C CA . ASP A 1 85 ? -6.742 -17.980 11.403 1.00 91.00 85 ASP A CA 1
ATOM 676 C C . ASP A 1 85 ? -6.676 -17.697 9.899 1.00 91.00 85 ASP A C 1
ATOM 678 O O . ASP A 1 85 ? -5.659 -17.993 9.272 1.00 91.00 85 ASP A O 1
ATOM 682 N N . SER A 1 86 ? -7.686 -17.016 9.342 1.00 93.44 86 SER A N 1
ATOM 683 C CA . SER A 1 86 ? -7.679 -16.588 7.939 1.00 93.44 86 SER A CA 1
ATOM 684 C C . SER A 1 86 ? -6.521 -15.631 7.643 1.00 93.44 86 SER A C 1
ATOM 686 O O . SER A 1 86 ? -5.893 -15.742 6.596 1.00 93.44 86 SER A O 1
ATOM 688 N N . PHE A 1 87 ? -6.171 -14.740 8.578 1.00 92.44 87 PHE A N 1
ATOM 689 C CA . PHE A 1 87 ? -4.994 -13.876 8.436 1.00 92.44 87 PHE A CA 1
ATOM 690 C C . PHE A 1 87 ? -3.704 -14.690 8.375 1.00 92.44 87 PHE A C 1
ATOM 692 O O . PHE A 1 87 ? -2.896 -14.511 7.465 1.00 92.44 87 PHE A O 1
ATOM 699 N N . ASN A 1 88 ? -3.523 -15.621 9.311 1.00 90.69 88 ASN A N 1
ATOM 700 C CA . ASN A 1 88 ? -2.319 -16.447 9.353 1.00 90.69 88 ASN A CA 1
ATOM 701 C C . ASN A 1 88 ? -2.177 -17.321 8.097 1.00 90.69 88 ASN A C 1
ATOM 703 O O . ASN A 1 88 ? -1.069 -17.511 7.594 1.00 90.69 88 ASN A O 1
ATOM 707 N N . GLU A 1 89 ? -3.281 -17.866 7.586 1.00 93.06 89 GLU A N 1
ATOM 708 C CA . GLU A 1 89 ? -3.301 -18.624 6.334 1.00 93.06 89 GLU A CA 1
ATOM 709 C C . GLU A 1 89 ? -2.922 -17.760 5.131 1.00 93.06 89 GLU A C 1
ATOM 711 O O . GLU A 1 89 ? -2.068 -18.175 4.345 1.00 93.06 89 GLU A O 1
ATOM 716 N N . GLU A 1 90 ? -3.488 -16.557 5.007 1.00 94.62 90 GLU A N 1
ATOM 717 C CA . GLU A 1 90 ? -3.165 -15.659 3.895 1.00 94.62 90 GLU A CA 1
ATOM 718 C C . GLU A 1 90 ? -1.709 -15.197 3.927 1.00 94.62 90 GLU A C 1
ATOM 720 O O . GLU A 1 90 ? -1.027 -15.274 2.906 1.00 94.62 90 GLU A O 1
ATOM 725 N N . VAL A 1 91 ? -1.176 -14.821 5.094 1.00 92.62 91 VAL A N 1
ATOM 726 C CA . VAL A 1 91 ? 0.240 -14.433 5.232 1.00 92.62 91 VAL A CA 1
ATOM 727 C C . VAL A 1 91 ? 1.177 -15.589 4.856 1.00 92.62 91 VAL A C 1
ATOM 729 O O . VAL A 1 91 ? 2.210 -15.375 4.218 1.00 92.62 91 VAL A O 1
ATOM 732 N N . ARG A 1 92 ? 0.828 -16.841 5.186 1.00 92.31 92 ARG A N 1
ATOM 733 C CA . ARG A 1 92 ? 1.650 -18.013 4.821 1.00 92.31 92 ARG A CA 1
ATOM 734 C C . ARG A 1 92 ? 1.748 -18.231 3.314 1.00 92.31 92 ARG A C 1
ATOM 736 O O . ARG A 1 92 ? 2.804 -18.670 2.858 1.00 92.31 92 ARG A O 1
ATOM 743 N N . LYS A 1 93 ? 0.693 -17.911 2.558 1.00 94.25 93 LYS A N 1
ATOM 744 C CA . LYS A 1 93 ? 0.656 -18.045 1.089 1.00 94.25 93 LYS A CA 1
ATOM 745 C C . LYS A 1 93 ? 1.533 -17.016 0.375 1.00 94.25 93 LYS A C 1
ATOM 747 O O . LYS A 1 93 ? 1.898 -17.233 -0.780 1.00 94.25 93 LYS A O 1
ATOM 752 N N . GLN A 1 94 ? 1.877 -15.918 1.045 1.00 94.50 94 GLN A N 1
ATOM 753 C CA . GLN A 1 94 ? 2.608 -14.831 0.412 1.00 94.50 94 GLN A CA 1
ATOM 754 C C . GLN A 1 94 ? 4.050 -15.196 0.097 1.00 94.50 94 GLN A C 1
ATOM 756 O O . GLN A 1 94 ? 4.701 -16.009 0.763 1.00 94.50 94 GLN A O 1
ATOM 761 N N . ARG A 1 95 ? 4.549 -14.549 -0.950 1.00 94.25 95 ARG A N 1
ATOM 762 C CA . ARG A 1 95 ? 5.919 -14.657 -1.429 1.00 94.25 95 ARG A CA 1
ATOM 763 C C . ARG A 1 95 ? 6.388 -13.270 -1.832 1.00 94.25 95 ARG A C 1
ATOM 765 O O . ARG A 1 95 ? 5.621 -12.510 -2.412 1.00 94.25 95 ARG A O 1
ATOM 772 N N . VAL A 1 96 ? 7.652 -12.990 -1.555 1.00 95.25 96 VAL A N 1
ATOM 773 C CA . VAL A 1 96 ? 8.291 -11.742 -1.965 1.00 95.25 96 VAL A CA 1
ATOM 774 C C . VAL A 1 96 ? 8.432 -11.639 -3.483 1.00 95.25 96 VAL A C 1
ATOM 776 O O . VAL A 1 96 ? 8.517 -12.643 -4.206 1.00 95.25 96 VAL A O 1
ATOM 779 N N . SER A 1 97 ? 8.462 -10.399 -3.937 1.00 96.25 97 SER A N 1
ATOM 780 C CA . SER A 1 97 ? 8.724 -9.953 -5.295 1.00 96.25 97 SER A CA 1
ATOM 781 C C . SER A 1 97 ? 10.075 -9.235 -5.356 1.00 96.25 97 SER A C 1
ATOM 783 O O . SER A 1 97 ? 10.847 -9.254 -4.399 1.00 96.25 97 SER A O 1
ATOM 785 N N . ARG A 1 98 ? 10.385 -8.632 -6.505 1.00 94.88 98 ARG A N 1
ATOM 786 C CA . ARG A 1 98 ? 11.546 -7.767 -6.690 1.00 94.88 98 ARG A CA 1
ATOM 787 C C . ARG A 1 98 ? 11.321 -6.783 -7.840 1.00 94.88 98 ARG A C 1
ATOM 789 O O . ARG A 1 98 ? 10.938 -7.185 -8.940 1.00 94.88 9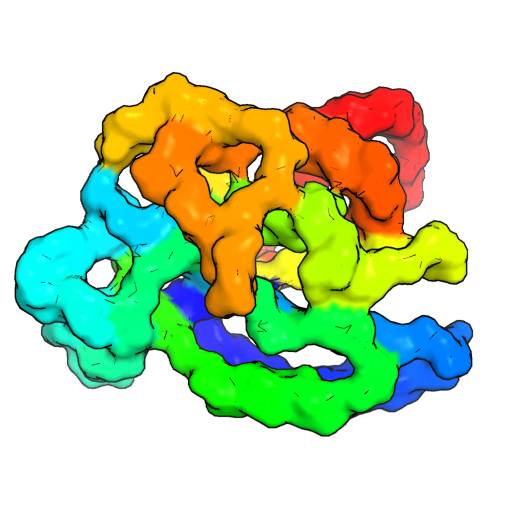8 ARG A O 1
ATOM 796 N N . ASN A 1 99 ? 11.653 -5.531 -7.594 1.00 93.88 99 ASN A N 1
ATOM 797 C CA . ASN A 1 99 ? 11.747 -4.407 -8.523 1.00 93.88 99 ASN A CA 1
ATOM 798 C C . ASN A 1 99 ? 13.221 -3.947 -8.634 1.00 93.88 99 ASN A C 1
ATOM 800 O O . ASN A 1 99 ? 14.143 -4.677 -8.243 1.00 93.88 99 ASN A O 1
ATOM 804 N N . ARG A 1 100 ? 13.469 -2.833 -9.325 1.00 94.12 100 ARG A N 1
ATOM 805 C CA . ARG A 1 100 ? 14.807 -2.408 -9.760 1.00 94.12 100 ARG A CA 1
ATOM 806 C C . ARG A 1 100 ? 15.398 -1.315 -8.879 1.00 94.12 100 ARG A C 1
ATOM 808 O O . ARG A 1 100 ? 16.600 -1.372 -8.611 1.00 94.12 100 ARG A O 1
ATOM 815 N N . ASP A 1 101 ? 14.616 -0.301 -8.559 1.00 94.81 101 ASP A N 1
ATOM 816 C CA . ASP A 1 101 ? 14.984 0.806 -7.688 1.00 94.81 101 ASP A CA 1
ATOM 817 C C . ASP A 1 101 ? 14.565 0.548 -6.239 1.00 94.81 101 ASP A C 1
ATOM 819 O O . ASP A 1 101 ? 14.056 -0.519 -5.920 1.00 94.81 101 ASP A O 1
ATOM 823 N N . ALA A 1 102 ? 14.946 1.474 -5.359 1.00 94.94 102 ALA A N 1
ATOM 824 C CA . ALA A 1 102 ? 14.721 1.372 -3.921 1.00 94.94 102 ALA A CA 1
ATOM 825 C C . ALA A 1 102 ? 13.350 1.920 -3.483 1.00 94.94 102 ALA A C 1
ATOM 827 O O . ALA A 1 102 ? 12.712 1.277 -2.660 1.00 94.94 102 ALA A O 1
ATOM 828 N N . PRO A 1 103 ? 12.859 3.070 -4.003 1.00 97.25 103 PRO A N 1
ATOM 829 C CA . PRO A 1 103 ? 11.538 3.540 -3.619 1.00 97.25 103 PRO A CA 1
ATOM 830 C C . PRO A 1 103 ? 10.438 2.564 -4.044 1.00 97.25 103 PRO A C 1
ATOM 832 O O . PRO A 1 103 ? 10.485 2.009 -5.136 1.00 97.25 103 PRO A O 1
ATOM 835 N N . GLU A 1 104 ? 9.430 2.394 -3.193 1.00 98.31 104 GLU A N 1
ATOM 836 C CA . GLU A 1 104 ? 8.340 1.441 -3.414 1.00 98.31 104 GLU A CA 1
ATOM 837 C C . GLU A 1 104 ? 6.991 2.148 -3.619 1.00 98.31 104 GLU A C 1
ATOM 839 O O . GLU A 1 104 ? 6.743 3.264 -3.146 1.00 98.31 104 GLU A O 1
ATOM 844 N N . GLY A 1 105 ? 6.046 1.459 -4.258 1.00 98.38 105 GLY A N 1
ATOM 845 C CA . GLY A 1 105 ? 4.712 1.970 -4.597 1.00 98.38 105 GLY A CA 1
ATOM 846 C C . GLY A 1 105 ? 3.705 1.939 -3.447 1.00 98.38 105 GLY A C 1
ATOM 847 O O . GLY A 1 105 ? 2.494 1.845 -3.664 1.00 98.38 105 GLY A O 1
ATOM 848 N N . GLY A 1 106 ? 4.178 2.004 -2.204 1.00 98.44 106 GLY A N 1
ATOM 849 C CA . GLY A 1 106 ? 3.348 1.806 -1.018 1.00 98.44 106 GLY A CA 1
ATOM 850 C C . GLY A 1 106 ? 2.212 2.818 -0.854 1.00 98.44 106 GLY A C 1
ATOM 851 O O . GLY A 1 106 ? 1.163 2.492 -0.295 1.00 98.44 106 GLY A O 1
ATOM 852 N N . PHE A 1 107 ? 2.365 4.032 -1.375 1.00 98.62 107 PHE A N 1
ATOM 853 C CA . PHE A 1 107 ? 1.328 5.058 -1.288 1.00 98.62 107 PHE A CA 1
ATOM 854 C C . PHE A 1 107 ? 0.118 4.796 -2.193 1.00 98.62 107 PHE A C 1
ATOM 856 O O . PHE A 1 107 ? -1.000 5.111 -1.780 1.00 98.62 107 PHE A O 1
ATOM 863 N N . ASP A 1 108 ? 0.286 4.115 -3.334 1.00 98.75 108 ASP A N 1
ATOM 864 C CA . ASP A 1 108 ? -0.857 3.590 -4.100 1.00 98.75 108 ASP A CA 1
ATOM 865 C C . ASP A 1 108 ? -1.681 2.630 -3.223 1.00 98.75 108 ASP A C 1
ATOM 867 O O . ASP A 1 108 ? -2.909 2.709 -3.167 1.00 98.75 108 ASP A O 1
ATOM 871 N N . ALA A 1 109 ? -1.003 1.746 -2.483 1.00 98.81 109 ALA A N 1
ATOM 872 C CA . ALA A 1 109 ? -1.654 0.773 -1.612 1.00 98.81 109 ALA A CA 1
ATOM 873 C C . ALA A 1 109 ? -2.394 1.423 -0.437 1.00 98.81 109 ALA A C 1
ATOM 875 O O . ALA A 1 109 ? -3.511 1.010 -0.122 1.00 98.81 109 ALA A O 1
ATOM 876 N N . VAL A 1 110 ? -1.802 2.445 0.195 1.00 98.75 110 VAL A N 1
ATOM 877 C CA . VAL A 1 110 ? -2.465 3.219 1.259 1.00 98.75 110 VAL A CA 1
ATOM 878 C C . VAL A 1 110 ? -3.744 3.856 0.729 1.00 98.75 110 VAL A C 1
ATOM 880 O O . VAL A 1 110 ? -4.798 3.717 1.351 1.00 98.75 110 VAL A O 1
ATOM 883 N N . LEU A 1 111 ? -3.671 4.502 -0.437 1.00 98.69 111 LEU A N 1
ATOM 884 C CA . LEU A 1 111 ? -4.822 5.177 -1.019 1.00 98.69 111 LEU A CA 1
ATOM 885 C C . LEU A 1 111 ? -5.931 4.187 -1.390 1.00 98.69 111 LEU A C 1
ATOM 887 O O . LEU A 1 111 ? -7.075 4.381 -0.983 1.00 98.69 111 LEU A O 1
ATOM 891 N N . GLN A 1 112 ? -5.602 3.092 -2.084 1.00 98.81 112 GLN A N 1
ATOM 892 C CA . GLN A 1 112 ? -6.581 2.059 -2.445 1.00 98.81 112 GLN A CA 1
ATOM 893 C C . GLN A 1 112 ? -7.207 1.405 -1.202 1.00 98.81 112 GLN A C 1
ATOM 895 O O . GLN A 1 112 ? -8.423 1.210 -1.154 1.00 98.81 112 GLN A O 1
ATOM 900 N N . ALA A 1 113 ? -6.417 1.133 -0.158 1.00 98.75 113 ALA A N 1
ATOM 901 C CA . ALA A 1 113 ? -6.936 0.628 1.114 1.00 98.75 113 ALA A CA 1
ATOM 902 C C . ALA A 1 113 ? -7.864 1.631 1.824 1.00 98.75 113 ALA A C 1
ATOM 904 O O . ALA A 1 113 ? -8.761 1.221 2.565 1.00 98.75 113 ALA A O 1
ATOM 905 N N . ALA A 1 114 ? -7.677 2.934 1.601 1.00 98.44 114 ALA A N 1
ATOM 906 C CA . ALA A 1 114 ? -8.529 3.961 2.182 1.00 98.44 114 ALA A CA 1
ATOM 907 C C . ALA A 1 114 ? -9.874 4.105 1.457 1.00 98.44 114 ALA A C 1
ATOM 909 O O . ALA A 1 114 ? -10.929 4.141 2.097 1.00 98.44 114 ALA A O 1
ATOM 910 N N . VAL A 1 115 ? -9.846 4.151 0.124 1.00 98.56 115 VAL A N 1
ATOM 911 C CA . VAL A 1 115 ? -11.021 4.505 -0.691 1.00 98.56 115 VAL A CA 1
ATOM 912 C C . VAL A 1 115 ? -11.903 3.302 -1.045 1.00 98.56 115 VAL A C 1
ATOM 914 O O . VAL A 1 115 ? -13.114 3.453 -1.210 1.00 98.56 115 VAL A O 1
ATOM 917 N N . CYS A 1 116 ? -11.355 2.083 -1.091 1.00 98.50 116 CYS A N 1
ATOM 918 C CA . CYS A 1 116 ? -12.097 0.858 -1.420 1.00 98.50 116 CYS A CA 1
ATOM 919 C C . CYS A 1 116 ? -12.885 0.271 -0.228 1.00 98.50 116 CYS A C 1
ATOM 921 O O . CYS A 1 116 ? -12.743 -0.909 0.103 1.00 98.50 116 CYS A O 1
ATOM 923 N N . LYS A 1 117 ? -13.733 1.081 0.423 1.00 97.31 117 LYS A N 1
ATOM 924 C CA . LYS A 1 117 ? -14.411 0.754 1.698 1.00 97.31 117 LYS A CA 1
ATOM 925 C C . LYS A 1 117 ? -15.050 -0.629 1.750 1.00 97.31 117 LYS A C 1
ATOM 927 O O . LYS A 1 117 ? -14.839 -1.356 2.717 1.00 97.31 117 LYS A O 1
ATOM 932 N N . GLU A 1 118 ? -15.832 -0.974 0.732 1.00 96.44 118 GLU A N 1
ATOM 933 C CA . GLU A 1 118 ? -16.608 -2.217 0.704 1.00 96.44 118 GLU A CA 1
ATOM 934 C C . GLU A 1 118 ? -15.716 -3.449 0.549 1.00 96.44 118 GLU A C 1
ATOM 936 O O . GLU A 1 118 ? -15.919 -4.437 1.251 1.00 96.44 118 GLU A O 1
ATOM 941 N N . LYS A 1 119 ? -14.688 -3.371 -0.308 1.00 97.94 119 LYS A N 1
ATOM 942 C CA . LYS A 1 119 ? -13.724 -4.462 -0.508 1.00 97.94 119 LYS A CA 1
ATOM 943 C C . LYS A 1 119 ? -12.873 -4.687 0.735 1.00 97.94 119 LYS A C 1
ATOM 945 O O . LYS A 1 119 ? -12.745 -5.820 1.182 1.00 97.94 119 LYS A O 1
ATOM 950 N N . ILE A 1 120 ? -12.352 -3.607 1.322 1.00 98.50 120 ILE A N 1
ATOM 951 C CA . ILE A 1 120 ? -11.525 -3.687 2.533 1.00 98.50 120 ILE A CA 1
ATOM 952 C C . ILE A 1 120 ? -12.357 -4.105 3.755 1.00 98.50 120 ILE A C 1
ATOM 954 O O . ILE A 1 120 ? -11.878 -4.861 4.601 1.00 98.50 120 ILE A O 1
ATOM 958 N N . GLY A 1 121 ? -13.612 -3.652 3.841 1.00 97.94 121 GLY A N 1
ATOM 959 C CA . GLY A 1 121 ? -14.547 -4.011 4.909 1.00 97.94 121 GLY A CA 1
ATOM 960 C C . GLY A 1 121 ? -14.500 -3.089 6.133 1.00 97.94 121 GLY A C 1
ATOM 961 O O . GLY A 1 121 ? -14.724 -3.551 7.257 1.00 97.94 121 GLY A O 1
ATOM 962 N N . TRP A 1 122 ? -14.200 -1.799 5.943 1.00 98.06 122 TRP A N 1
ATOM 963 C CA . TRP A 1 122 ? -14.231 -0.799 7.019 1.00 98.06 122 TRP A CA 1
ATOM 964 C C . TRP A 1 122 ? -15.648 -0.671 7.611 1.00 98.06 122 TRP A C 1
ATOM 966 O O . TRP A 1 122 ? -16.632 -0.542 6.881 1.00 98.06 122 TRP A O 1
ATOM 976 N N . ARG A 1 123 ? -15.778 -0.710 8.944 1.00 96.50 123 ARG A N 1
ATOM 977 C CA . ARG A 1 123 ? -17.077 -0.597 9.636 1.00 96.50 123 ARG A CA 1
ATOM 978 C C . ARG A 1 123 ? -17.329 0.849 10.043 1.00 96.50 123 ARG A C 1
ATOM 980 O O . ARG A 1 123 ? -16.488 1.423 10.708 1.00 96.50 123 ARG A O 1
ATOM 987 N N . LYS A 1 124 ? -18.522 1.382 9.765 1.00 92.69 124 LYS A N 1
ATOM 988 C CA . LYS A 1 124 ? -18.881 2.786 10.055 1.00 92.69 124 LYS A CA 1
ATOM 989 C C . LYS A 1 124 ? -18.528 3.246 11.480 1.00 92.69 124 LYS A C 1
ATOM 991 O O . LYS A 1 124 ? -17.903 4.287 11.629 1.00 92.69 124 LYS A O 1
ATOM 996 N N . ASP A 1 125 ? -18.869 2.451 12.492 1.00 91.50 125 ASP A N 1
ATOM 997 C CA . ASP A 1 125 ? -18.697 2.806 13.908 1.00 91.50 125 ASP A CA 1
ATOM 998 C C . ASP A 1 125 ? -17.507 2.067 14.545 1.00 91.50 125 ASP A C 1
ATOM 1000 O O . ASP A 1 125 ? -17.649 1.320 15.518 1.00 91.50 125 ASP A O 1
ATOM 1004 N N . ALA A 1 126 ? -16.319 2.203 13.952 1.00 94.94 126 ALA A N 1
ATOM 1005 C CA . ALA A 1 126 ? -15.094 1.601 14.469 1.00 94.94 126 ALA A CA 1
ATOM 1006 C C . ALA A 1 126 ? -13.879 2.515 14.279 1.00 94.94 126 ALA A C 1
ATOM 1008 O O . ALA A 1 126 ? -13.828 3.341 13.373 1.00 94.94 126 ALA A O 1
ATOM 1009 N N . LEU A 1 127 ? -12.861 2.317 15.118 1.00 95.75 127 LEU A N 1
ATOM 1010 C CA . LEU A 1 127 ? -11.541 2.884 14.872 1.00 95.75 127 LEU A CA 1
ATOM 1011 C C . LEU A 1 127 ? -10.905 2.168 13.674 1.00 95.75 127 LEU A C 1
ATOM 1013 O O . LEU A 1 127 ? -10.706 0.951 13.716 1.00 95.75 127 LEU A O 1
ATOM 1017 N N . HIS A 1 128 ? -10.571 2.913 12.624 1.00 97.69 128 HIS A N 1
ATOM 1018 C CA . HIS A 1 128 ? -9.842 2.380 11.477 1.00 97.69 128 HIS A CA 1
ATOM 1019 C C . HIS A 1 128 ? -8.347 2.611 11.667 1.00 97.69 128 HIS A C 1
ATOM 1021 O O . HIS A 1 128 ? -7.894 3.756 11.700 1.00 97.69 128 HIS A O 1
ATOM 1027 N N . LEU A 1 129 ? -7.591 1.522 11.796 1.00 97.75 129 LEU A N 1
ATOM 1028 C CA . LEU A 1 129 ? -6.134 1.536 11.877 1.00 97.75 129 LEU A CA 1
ATOM 1029 C C . LEU A 1 129 ? -5.565 0.905 10.608 1.00 97.75 129 LEU A C 1
ATOM 1031 O O . LEU A 1 129 ? -5.838 -0.264 10.327 1.00 97.75 129 LEU A O 1
ATOM 1035 N N . LEU A 1 130 ? -4.762 1.661 9.864 1.00 98.38 130 LEU A N 1
ATOM 1036 C CA . LEU A 1 130 ? -4.034 1.166 8.701 1.00 98.38 130 LEU A CA 1
ATOM 1037 C C . LEU A 1 130 ? -2.546 1.109 9.039 1.00 98.38 130 LEU A C 1
ATOM 1039 O O . LEU A 1 130 ? -1.889 2.139 9.156 1.00 98.38 130 LEU A O 1
ATOM 1043 N N . VAL A 1 131 ? -2.016 -0.101 9.214 1.00 97.56 131 VAL A N 1
ATOM 1044 C CA . VAL A 1 131 ? -0.595 -0.313 9.519 1.00 97.56 131 VAL A CA 1
ATOM 1045 C C . VAL A 1 131 ? 0.177 -0.510 8.219 1.00 97.56 131 VAL A C 1
ATOM 1047 O O . VAL A 1 131 ? -0.016 -1.497 7.505 1.00 97.56 131 VAL A O 1
ATOM 1050 N N . PHE A 1 132 ? 1.057 0.436 7.920 1.00 98.06 132 PHE A N 1
ATOM 1051 C CA . PHE A 1 132 ? 1.934 0.427 6.759 1.00 98.06 132 PHE A CA 1
ATOM 1052 C C . PHE A 1 132 ? 3.331 -0.033 7.171 1.00 98.06 132 PHE A C 1
ATOM 1054 O O . PHE A 1 132 ? 3.992 0.638 7.958 1.00 98.06 132 PHE A O 1
ATOM 1061 N N . THR A 1 133 ? 3.771 -1.178 6.650 1.00 97.06 133 THR A N 1
ATOM 1062 C CA . THR A 1 133 ? 5.084 -1.765 6.946 1.00 97.06 133 THR A CA 1
ATOM 1063 C C . THR A 1 133 ? 5.946 -1.801 5.694 1.00 97.06 133 THR A C 1
ATOM 1065 O O . THR A 1 133 ? 5.515 -2.380 4.695 1.00 97.06 133 THR A O 1
ATOM 1068 N N . THR A 1 134 ? 7.142 -1.230 5.769 1.00 97.69 134 THR A N 1
ATOM 1069 C CA . THR A 1 134 ? 8.180 -1.260 4.726 1.00 97.69 134 THR A CA 1
ATOM 1070 C C . THR A 1 134 ? 9.530 -0.961 5.362 1.00 97.69 134 THR A C 1
ATOM 1072 O O . THR A 1 134 ? 9.605 -0.343 6.434 1.00 97.69 134 THR A O 1
ATOM 1075 N N . ASP A 1 135 ? 10.591 -1.393 4.705 1.00 96.50 135 ASP A N 1
ATOM 1076 C CA . ASP A 1 135 ? 11.958 -1.076 5.058 1.00 96.50 135 ASP A CA 1
ATOM 1077 C C . ASP A 1 135 ? 12.623 -0.081 4.104 1.00 96.50 135 ASP A C 1
ATOM 1079 O O . ASP A 1 135 ? 13.798 0.200 4.334 1.00 96.50 135 ASP A O 1
ATOM 1083 N N . ASP A 1 136 ? 11.887 0.510 3.153 1.00 96.94 136 ASP A N 1
ATOM 1084 C CA . ASP A 1 136 ? 12.398 1.478 2.170 1.00 96.94 136 ASP A CA 1
ATOM 1085 C C . ASP A 1 136 ? 11.531 2.756 2.062 1.00 96.94 136 ASP A C 1
ATOM 1087 O O . ASP A 1 136 ? 10.542 2.964 2.782 1.00 96.94 136 ASP A O 1
ATOM 1091 N N . VAL A 1 137 ? 11.957 3.686 1.209 1.00 96.88 137 VAL A N 1
ATOM 1092 C CA . VAL A 1 137 ? 11.294 4.969 0.952 1.00 96.88 137 VAL A CA 1
ATOM 1093 C C . VAL A 1 137 ? 10.093 4.799 0.009 1.00 96.88 137 VAL A C 1
ATOM 1095 O O . VAL A 1 137 ? 10.059 3.863 -0.783 1.00 96.88 137 VAL A O 1
ATOM 1098 N N . PRO A 1 138 ? 9.084 5.682 0.053 1.00 97.56 138 PRO A N 1
ATOM 1099 C CA . PRO A 1 138 ? 7.971 5.612 -0.882 1.00 97.56 138 PRO A CA 1
ATOM 1100 C C . PRO A 1 138 ? 8.267 6.417 -2.152 1.00 97.56 138 PRO A C 1
ATOM 1102 O O . PRO A 1 138 ? 8.896 7.478 -2.093 1.00 97.56 138 PRO A O 1
ATOM 1105 N N . HIS A 1 139 ? 7.724 5.972 -3.281 1.00 98.44 139 HIS A N 1
ATOM 1106 C CA . HIS A 1 139 ? 7.470 6.862 -4.409 1.00 98.44 139 HIS A CA 1
ATOM 1107 C C . HIS A 1 139 ? 6.335 7.846 -4.095 1.00 98.44 139 HIS A C 1
ATOM 1109 O O . HIS A 1 139 ? 5.367 7.517 -3.398 1.00 98.44 139 HIS A O 1
ATOM 1115 N N . ILE A 1 140 ? 6.442 9.059 -4.642 1.00 97.06 140 ILE A N 1
ATOM 1116 C CA . ILE A 1 140 ? 5.454 10.134 -4.476 1.00 97.06 140 ILE A CA 1
ATOM 1117 C C . ILE A 1 140 ? 4.978 10.670 -5.829 1.00 97.06 140 ILE A C 1
ATOM 1119 O O . ILE A 1 140 ? 5.555 10.376 -6.875 1.00 97.06 140 ILE A O 1
ATOM 1123 N N . ALA A 1 141 ? 3.901 11.461 -5.816 1.00 97.88 141 ALA A N 1
ATOM 1124 C CA . ALA A 1 141 ? 3.413 12.133 -7.019 1.00 97.88 141 ALA A CA 1
ATOM 1125 C C . ALA A 1 141 ? 4.549 12.819 -7.800 1.00 97.88 141 ALA A C 1
ATOM 1127 O O . ALA A 1 141 ? 5.416 13.472 -7.217 1.00 97.88 141 ALA A O 1
ATOM 1128 N N . LEU A 1 142 ? 4.466 12.726 -9.126 1.00 98.06 142 LEU A N 1
ATOM 1129 C CA . LEU A 1 142 ? 5.434 13.103 -10.158 1.00 98.06 142 LEU A CA 1
ATOM 1130 C C . LEU A 1 142 ? 6.568 12.101 -10.411 1.00 98.06 142 LEU A C 1
ATOM 1132 O O . LEU A 1 142 ? 7.167 12.174 -11.490 1.00 98.06 142 LEU A O 1
ATOM 1136 N N . ASP A 1 143 ? 6.827 11.137 -9.524 1.00 98.31 143 ASP A N 1
ATOM 1137 C CA . ASP A 1 143 ? 7.830 10.093 -9.787 1.00 98.31 143 ASP A CA 1
ATOM 1138 C C . ASP A 1 143 ? 7.405 9.178 -10.944 1.00 98.31 143 ASP A C 1
ATOM 1140 O O . ASP A 1 143 ? 8.239 8.776 -11.764 1.00 98.31 143 ASP A O 1
ATOM 1144 N N . GLY A 1 144 ? 6.097 8.927 -11.099 1.00 98.06 144 GLY A N 1
ATOM 1145 C CA . GLY A 1 144 ? 5.536 8.104 -12.173 1.00 98.06 144 GLY A CA 1
ATOM 1146 C C . GLY A 1 144 ? 5.865 8.626 -13.573 1.00 98.06 144 GLY A C 1
ATOM 1147 O O . GLY A 1 144 ? 5.904 7.849 -14.534 1.00 98.06 144 GLY A O 1
ATOM 1148 N N . LYS A 1 145 ? 6.219 9.913 -13.697 1.00 97.75 145 LYS A N 1
ATOM 1149 C CA . LYS A 1 145 ? 6.683 10.527 -14.947 1.00 97.75 145 LYS A CA 1
ATOM 1150 C C . LYS A 1 145 ? 7.901 9.811 -15.534 1.00 97.75 145 LYS A C 1
ATOM 1152 O O . LYS A 1 145 ? 8.021 9.752 -16.758 1.00 97.75 145 LYS A O 1
ATOM 1157 N N . LEU A 1 146 ? 8.774 9.236 -14.699 1.00 97.38 146 LEU A N 1
ATOM 1158 C CA . LEU A 1 146 ? 9.918 8.437 -15.160 1.00 97.38 146 LEU A CA 1
ATOM 1159 C C . LEU A 1 146 ? 9.481 7.189 -15.941 1.00 97.38 146 LEU A C 1
ATOM 1161 O O . LEU A 1 146 ? 10.166 6.791 -16.882 1.00 97.38 146 LEU A O 1
ATOM 1165 N N . GLY A 1 147 ? 8.329 6.612 -15.590 1.00 96.50 147 GLY A N 1
ATOM 1166 C CA . GLY A 1 147 ? 7.687 5.508 -16.306 1.00 96.50 147 GLY A CA 1
ATOM 1167 C C . GLY A 1 147 ? 6.675 5.945 -17.369 1.00 96.50 147 GLY A C 1
ATOM 1168 O O . GLY A 1 147 ? 5.961 5.107 -17.912 1.00 96.50 147 GLY A O 1
ATOM 1169 N N . GLY A 1 148 ? 6.587 7.246 -17.673 1.00 97.81 148 GLY A N 1
ATOM 1170 C CA . GLY A 1 148 ? 5.624 7.799 -18.631 1.00 97.81 148 GLY A CA 1
ATOM 1171 C C . GLY A 1 148 ? 4.207 7.990 -18.080 1.00 97.81 148 GLY A C 1
ATOM 1172 O O . GLY A 1 148 ? 3.298 8.307 -18.847 1.00 97.81 148 GLY A O 1
ATOM 1173 N N . LEU A 1 149 ? 4.005 7.833 -16.769 1.00 98.12 149 LEU A N 1
ATOM 1174 C CA . LEU A 1 149 ? 2.717 8.056 -16.117 1.00 98.12 149 LEU A CA 1
ATOM 1175 C C . LEU A 1 149 ? 2.571 9.537 -15.784 1.00 98.12 149 LEU A C 1
ATOM 1177 O O . LEU A 1 149 ? 3.190 10.049 -14.857 1.00 98.12 149 LEU A O 1
ATOM 1181 N N . VAL A 1 150 ? 1.779 10.237 -16.591 1.00 97.12 150 VAL A N 1
ATOM 1182 C CA . VAL A 1 150 ? 1.562 11.690 -16.468 1.00 97.12 150 VAL A CA 1
ATOM 1183 C C . VAL A 1 150 ? 0.155 12.049 -16.001 1.00 97.12 150 VAL A C 1
ATOM 1185 O O . VAL A 1 150 ? -0.133 13.221 -15.780 1.00 97.12 150 VAL A O 1
ATOM 1188 N N . GLN A 1 151 ? -0.723 11.054 -15.875 1.00 98.31 151 GLN A N 1
ATOM 1189 C CA . GLN A 1 151 ? -2.074 11.220 -15.360 1.00 98.31 151 GLN A CA 1
ATOM 1190 C C . GLN A 1 151 ? -2.018 11.248 -13.826 1.00 98.31 151 GLN A C 1
ATOM 1192 O O . GLN A 1 151 ? -1.628 10.238 -13.239 1.00 98.31 151 GLN A O 1
ATOM 1197 N N . PRO A 1 152 ? -2.413 12.349 -13.160 1.00 98.25 152 PRO A N 1
ATOM 1198 C CA . PRO A 1 152 ? -2.495 12.379 -11.704 1.00 98.25 152 PRO A CA 1
ATOM 1199 C C . PRO A 1 152 ? -3.462 11.318 -11.175 1.00 98.25 152 PRO A C 1
ATOM 1201 O O . PRO A 1 152 ? -4.463 11.009 -11.829 1.00 98.25 152 PRO A O 1
ATOM 1204 N N . HIS A 1 153 ? -3.180 10.802 -9.979 1.00 98.38 153 HIS A N 1
ATOM 1205 C CA . HIS A 1 153 ? -4.065 9.863 -9.299 1.00 98.38 153 HIS A CA 1
ATOM 1206 C C . HIS A 1 153 ? -5.430 10.519 -8.998 1.00 98.38 153 HIS A C 1
ATOM 1208 O O . HIS A 1 153 ? -5.489 11.629 -8.472 1.00 98.38 153 HIS A O 1
ATOM 1214 N N . ASP A 1 154 ? -6.534 9.833 -9.309 1.00 98.25 154 ASP A N 1
ATOM 1215 C CA . ASP A 1 154 ? -7.904 10.380 -9.237 1.00 98.25 154 ASP A CA 1
ATOM 1216 C C . ASP A 1 154 ? -8.584 10.268 -7.856 1.00 98.25 154 ASP A C 1
ATOM 1218 O O . ASP A 1 154 ? -9.631 10.868 -7.612 1.00 98.25 154 ASP A O 1
ATOM 1222 N N . GLY A 1 155 ? -8.007 9.472 -6.955 1.00 98.25 155 GLY A N 1
ATOM 1223 C CA . GLY A 1 155 ? -8.497 9.294 -5.587 1.00 98.25 155 GLY A CA 1
ATOM 1224 C C . GLY A 1 155 ? -9.657 8.307 -5.482 1.00 98.25 155 GLY A C 1
ATOM 1225 O O . GLY A 1 155 ? -10.363 8.316 -4.476 1.00 98.25 155 GLY A O 1
ATOM 1226 N N . GLN A 1 156 ? -9.874 7.481 -6.510 1.00 98.56 156 GLN A N 1
ATOM 1227 C CA . GLN A 1 156 ? -10.964 6.510 -6.581 1.00 98.56 156 GLN A CA 1
ATOM 1228 C C . GLN A 1 156 ? -10.477 5.071 -6.362 1.00 98.56 156 GLN A C 1
ATOM 1230 O O . GLN A 1 156 ? -9.281 4.764 -6.411 1.00 98.56 156 GLN A O 1
ATOM 1235 N N . CYS A 1 157 ? -11.431 4.175 -6.100 1.00 98.62 157 CYS A N 1
ATOM 1236 C CA . CYS A 1 157 ? -11.167 2.747 -5.962 1.00 98.62 157 CYS A CA 1
ATOM 1237 C C . CYS A 1 157 ? -11.042 2.072 -7.333 1.00 98.62 157 CYS A C 1
ATOM 1239 O O . CYS A 1 157 ? -11.969 2.131 -8.137 1.00 98.62 157 CYS A O 1
ATOM 1241 N N . HIS A 1 158 ? -9.938 1.356 -7.550 1.00 98.56 158 HIS A N 1
ATOM 1242 C CA . HIS A 1 158 ? -9.617 0.658 -8.802 1.00 98.56 158 HIS A CA 1
ATOM 1243 C C . HIS A 1 158 ? -9.167 -0.786 -8.550 1.00 98.56 158 HIS A C 1
ATOM 1245 O O . HIS A 1 158 ? -8.227 -1.282 -9.173 1.00 98.56 158 HIS A O 1
ATOM 1251 N N . LEU A 1 159 ? -9.801 -1.461 -7.590 1.00 98.50 159 LEU A N 1
ATOM 1252 C CA . LEU A 1 159 ? -9.595 -2.890 -7.357 1.00 98.50 159 LEU A CA 1
ATOM 1253 C C . LEU A 1 159 ? -10.534 -3.714 -8.246 1.00 98.50 159 LEU A C 1
ATOM 1255 O O . LEU A 1 159 ? -11.756 -3.574 -8.143 1.00 98.50 159 LEU A O 1
ATOM 1259 N N . ASN A 1 160 ? -9.984 -4.614 -9.061 1.00 97.06 160 ASN A N 1
ATOM 1260 C CA . ASN A 1 160 ? -10.777 -5.544 -9.876 1.00 97.06 160 ASN A CA 1
ATOM 1261 C C . ASN A 1 160 ? -11.411 -6.672 -9.040 1.00 97.06 160 ASN A C 1
ATOM 1263 O O . ASN A 1 160 ? -11.309 -6.698 -7.812 1.00 97.06 160 ASN A O 1
ATOM 1267 N N . GLU A 1 161 ? -12.086 -7.612 -9.702 1.00 96.25 161 GLU A N 1
ATOM 1268 C CA . GLU A 1 161 ? -12.703 -8.790 -9.072 1.00 96.25 161 GLU A CA 1
ATOM 1269 C C . GLU A 1 161 ? -11.684 -9.682 -8.341 1.00 96.25 161 GLU A C 1
ATOM 1271 O O . GLU A 1 161 ? -11.999 -10.198 -7.270 1.00 96.25 161 GLU A O 1
ATOM 1276 N N . ASP A 1 162 ? -10.444 -9.746 -8.835 1.00 96.31 162 ASP A N 1
ATOM 1277 C CA . ASP A 1 162 ? -9.315 -10.448 -8.204 1.00 96.31 162 ASP A CA 1
ATOM 1278 C C . ASP A 1 162 ? -8.659 -9.653 -7.056 1.00 96.31 162 ASP A C 1
ATOM 1280 O O . ASP A 1 162 ? -7.664 -10.085 -6.475 1.00 96.31 162 ASP A O 1
ATOM 1284 N N . ASN A 1 163 ? -9.220 -8.490 -6.706 1.00 97.88 163 ASN A N 1
ATOM 1285 C CA . ASN A 1 163 ? -8.721 -7.571 -5.682 1.00 97.88 163 ASN A CA 1
ATOM 1286 C C . ASN A 1 163 ? -7.296 -7.040 -5.940 1.00 97.88 163 ASN A C 1
ATOM 1288 O O . ASN A 1 163 ? -6.568 -6.687 -5.006 1.00 97.88 163 ASN A O 1
ATOM 1292 N N . GLU A 1 164 ? -6.916 -6.918 -7.210 1.00 98.12 164 GLU A N 1
ATOM 1293 C CA . GLU A 1 164 ? -5.687 -6.264 -7.657 1.00 98.12 164 GLU A CA 1
ATOM 1294 C C . GLU A 1 164 ? -5.958 -4.831 -8.131 1.00 98.12 164 GLU A C 1
ATOM 1296 O O . GLU A 1 164 ? -6.990 -4.540 -8.742 1.00 98.12 164 GLU A O 1
ATOM 1301 N N . TYR A 1 165 ? -5.014 -3.926 -7.865 1.00 98.50 165 TYR A N 1
ATOM 1302 C CA . TYR A 1 165 ? -5.088 -2.535 -8.307 1.00 98.50 165 TYR A CA 1
ATOM 1303 C C . TYR A 1 165 ? -4.772 -2.401 -9.804 1.00 98.50 165 TYR A C 1
ATOM 1305 O O . TYR A 1 165 ? -3.614 -2.487 -10.223 1.00 98.50 165 TYR A O 1
ATOM 1313 N N . THR A 1 166 ? -5.796 -2.149 -10.622 1.00 97.31 166 THR A N 1
ATOM 1314 C CA . THR A 1 166 ? -5.674 -2.176 -12.091 1.00 97.31 166 THR A CA 1
ATOM 1315 C C . THR A 1 166 ? -5.117 -0.901 -12.708 1.00 97.31 166 THR A C 1
ATOM 1317 O O . THR A 1 166 ? -4.616 -0.935 -13.834 1.00 97.31 166 THR A O 1
ATOM 1320 N N . ALA A 1 167 ? -5.187 0.227 -11.998 1.00 97.62 167 ALA A N 1
ATOM 1321 C CA . ALA A 1 167 ? -4.712 1.514 -12.507 1.00 97.62 167 ALA A CA 1
ATOM 1322 C C . ALA A 1 167 ? -3.255 1.835 -12.121 1.00 97.62 167 ALA A C 1
ATOM 1324 O O . ALA A 1 167 ? -2.755 2.905 -12.466 1.00 97.62 167 ALA A O 1
ATOM 1325 N N . SER A 1 168 ? -2.538 0.891 -11.490 1.00 97.12 168 SER A N 1
ATOM 1326 C CA . SER A 1 168 ? -1.136 1.057 -11.062 1.00 97.12 168 SER A CA 1
ATOM 1327 C C . SER A 1 168 ? -0.215 1.542 -12.185 1.00 97.12 168 SER A C 1
ATOM 1329 O O . SER A 1 168 ? 0.587 2.447 -11.975 1.00 97.12 168 SER A O 1
ATOM 1331 N N . ASN A 1 169 ? -0.404 1.012 -13.396 1.00 96.88 169 ASN A N 1
ATOM 1332 C CA . ASN A 1 169 ? 0.378 1.352 -14.588 1.00 96.88 169 ASN A CA 1
ATOM 1333 C C . ASN A 1 169 ? -0.306 2.406 -15.484 1.00 96.88 169 ASN A C 1
ATOM 1335 O O . ASN A 1 169 ? 0.044 2.529 -16.656 1.00 96.88 169 ASN A O 1
ATOM 1339 N N . GLN A 1 170 ? -1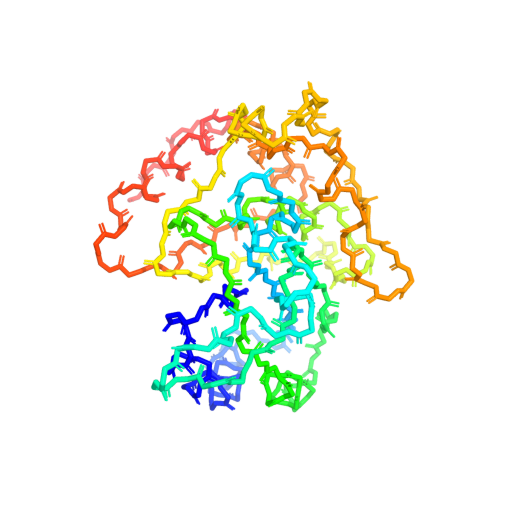.325 3.103 -14.977 1.00 97.94 170 GLN A N 1
ATOM 1340 C CA . GLN A 1 170 ? -2.123 4.081 -15.732 1.00 97.94 170 GLN A CA 1
ATOM 1341 C C . GLN A 1 170 ? -2.060 5.475 -15.103 1.00 97.94 170 GLN A C 1
ATOM 1343 O O . GLN A 1 170 ? -2.063 6.471 -15.823 1.00 97.94 170 GLN A O 1
ATOM 1348 N N . MET A 1 171 ? -1.979 5.541 -13.773 1.00 98.38 171 MET A N 1
ATOM 1349 C CA . MET A 1 171 ? -1.918 6.783 -13.006 1.00 98.38 171 MET A CA 1
ATOM 1350 C C . MET A 1 171 ? -0.600 6.906 -12.250 1.00 98.38 171 MET A C 1
ATOM 1352 O O . MET A 1 171 ? 0.008 5.910 -11.857 1.00 98.38 171 MET A O 1
ATOM 1356 N N . ASP A 1 172 ? -0.180 8.143 -12.028 1.00 98.62 172 ASP A N 1
ATOM 1357 C CA . ASP A 1 172 ? 0.932 8.500 -11.156 1.00 98.62 172 ASP A CA 1
ATOM 1358 C C . ASP A 1 172 ? 0.673 8.062 -9.700 1.00 98.62 172 ASP A C 1
ATOM 1360 O O . ASP A 1 172 ? -0.441 7.674 -9.337 1.00 98.62 172 ASP A O 1
ATOM 1364 N N . TYR A 1 173 ? 1.706 8.100 -8.863 1.00 98.75 173 TYR A N 1
ATOM 1365 C CA . TYR A 1 173 ? 1.560 7.903 -7.421 1.00 98.75 173 TYR A CA 1
ATOM 1366 C C . TYR A 1 173 ? 0.736 9.050 -6.811 1.00 98.75 173 TYR A C 1
ATOM 1368 O O . TYR A 1 173 ? 0.730 10.170 -7.338 1.00 98.75 173 TYR A O 1
ATOM 1376 N N . PRO A 1 174 ? 0.035 8.826 -5.691 1.00 98.31 174 PRO A N 1
ATOM 1377 C CA . PRO A 1 174 ? -0.730 9.887 -5.060 1.00 98.31 174 PRO A CA 1
ATOM 1378 C C . PRO A 1 174 ? 0.179 10.899 -4.357 1.00 98.31 174 PRO A C 1
ATOM 1380 O O . PRO A 1 174 ? 1.279 10.590 -3.895 1.00 98.31 174 PRO A O 1
ATOM 1383 N N . SER A 1 175 ? -0.299 12.138 -4.260 1.00 97.62 175 SER A N 1
ATOM 1384 C CA . SER A 1 175 ? 0.365 13.170 -3.466 1.00 97.62 175 SER A CA 1
ATOM 1385 C C . SER A 1 175 ? 0.065 12.974 -1.978 1.00 97.62 175 SER A C 1
ATOM 1387 O O . SER A 1 175 ? -0.954 12.387 -1.612 1.00 97.62 175 SER A O 1
ATOM 1389 N N . LEU A 1 176 ? 0.913 13.529 -1.105 1.00 96.06 176 LEU A N 1
ATOM 1390 C CA . LEU A 1 176 ? 0.642 13.545 0.340 1.00 96.06 176 LEU A CA 1
ATOM 1391 C C . LEU A 1 176 ? -0.684 14.240 0.666 1.00 96.06 176 LEU A C 1
ATOM 1393 O O . LEU A 1 176 ? -1.396 13.799 1.561 1.00 96.06 176 LEU A O 1
ATOM 1397 N N . ALA A 1 177 ? -1.035 15.279 -0.097 1.00 95.50 177 ALA A N 1
ATOM 1398 C CA . ALA A 1 177 ? -2.291 15.994 0.077 1.00 95.50 177 ALA A CA 1
ATOM 1399 C C . ALA A 1 177 ? -3.510 15.120 -0.246 1.00 95.50 177 ALA A C 1
ATOM 1401 O O . ALA A 1 177 ? -4.454 15.082 0.535 1.00 95.50 177 ALA A O 1
ATOM 1402 N N . LEU A 1 178 ? -3.461 14.370 -1.354 1.00 96.75 178 LEU A N 1
ATOM 1403 C CA . LEU A 1 178 ? -4.531 13.439 -1.719 1.00 96.75 178 LEU A CA 1
ATOM 1404 C C . LEU A 1 178 ? -4.647 12.291 -0.706 1.00 96.75 178 LEU A C 1
ATOM 1406 O O . LEU A 1 178 ? -5.754 11.865 -0.381 1.00 96.75 178 LEU A O 1
ATOM 1410 N N . LEU A 1 179 ? -3.513 11.790 -0.203 1.00 97.50 179 LEU A N 1
ATOM 1411 C CA . LEU A 1 179 ? -3.505 10.787 0.862 1.00 97.50 179 LEU A CA 1
ATOM 1412 C C . LEU A 1 179 ? -4.170 11.314 2.131 1.00 97.50 179 LEU A C 1
ATOM 1414 O O . LEU A 1 179 ? -5.034 10.621 2.655 1.00 97.50 179 LEU A O 1
ATOM 1418 N N . GLY A 1 180 ? -3.799 12.514 2.589 1.00 96.31 180 GLY A N 1
ATOM 1419 C CA . GLY A 1 180 ? -4.441 13.170 3.729 1.00 96.31 180 GLY A CA 1
ATOM 1420 C C . GLY A 1 180 ? -5.947 13.267 3.531 1.00 96.31 180 GLY A C 1
ATOM 1421 O O . GLY A 1 180 ? -6.708 12.592 4.225 1.00 96.31 180 GLY A O 1
ATOM 1422 N N . GLU A 1 181 ? -6.373 13.965 2.474 1.00 96.44 181 GLU A N 1
ATOM 1423 C CA . GLU A 1 181 ? -7.787 14.145 2.132 1.00 96.44 181 GLU A CA 1
ATOM 1424 C C . GLU A 1 181 ? -8.573 12.826 2.221 1.00 96.44 181 GLU A C 1
ATOM 1426 O O . GLU A 1 181 ? -9.580 12.743 2.927 1.00 96.44 181 GLU A O 1
ATOM 1431 N N . LYS A 1 182 ? -8.089 11.757 1.572 1.00 97.56 182 LYS A N 1
ATOM 1432 C CA . LYS A 1 182 ? -8.790 10.464 1.570 1.00 97.56 182 LYS A CA 1
ATOM 1433 C C . LYS A 1 182 ? -8.665 9.692 2.877 1.00 97.56 182 LYS A C 1
ATOM 1435 O O . LYS A 1 182 ? -9.574 8.926 3.192 1.00 97.56 182 LYS A O 1
ATOM 1440 N N . LEU A 1 183 ? -7.608 9.851 3.663 1.00 97.44 183 LEU A N 1
ATOM 1441 C CA . LEU A 1 183 ? -7.534 9.243 4.994 1.00 97.44 183 LEU A CA 1
ATOM 1442 C C . LEU A 1 183 ? -8.512 9.930 5.956 1.00 97.44 183 LEU A C 1
ATOM 1444 O O . LEU A 1 183 ? -9.258 9.232 6.649 1.00 97.44 183 LEU A O 1
ATOM 1448 N N . ALA A 1 184 ? -8.585 11.263 5.931 1.00 95.50 184 ALA A N 1
ATOM 1449 C CA . ALA A 1 184 ? -9.514 12.055 6.735 1.00 95.50 184 ALA A CA 1
ATOM 1450 C C . ALA A 1 184 ? -10.981 11.801 6.354 1.00 95.50 184 ALA A C 1
ATOM 1452 O O . ALA A 1 184 ? -11.788 11.453 7.219 1.00 95.50 184 ALA A O 1
ATOM 1453 N N . GLU A 1 185 ? -11.325 11.873 5.060 1.00 95.31 185 GLU A N 1
ATOM 1454 C CA . GLU A 1 185 ? -12.678 11.583 4.548 1.00 95.31 185 GLU A CA 1
ATOM 1455 C C . GLU A 1 185 ? -13.183 10.190 4.956 1.00 95.31 185 GLU A C 1
ATOM 1457 O O . GLU A 1 185 ? -14.388 9.967 5.118 1.00 95.31 185 GLU A O 1
ATOM 1462 N N . ASN A 1 186 ? -12.264 9.233 5.113 1.00 96.06 186 ASN A N 1
ATOM 1463 C CA . ASN A 1 186 ? -12.573 7.840 5.426 1.00 96.06 186 ASN A CA 1
ATOM 1464 C C . ASN A 1 186 ? -12.307 7.471 6.898 1.00 96.06 186 ASN A C 1
ATOM 1466 O O . ASN A 1 186 ? -12.505 6.312 7.281 1.00 96.06 186 ASN A O 1
ATOM 1470 N N . ASN A 1 187 ? -11.937 8.455 7.729 1.00 95.94 187 ASN A N 1
ATOM 1471 C CA . ASN A 1 187 ? -11.639 8.314 9.155 1.00 95.94 187 ASN A CA 1
ATOM 1472 C C . ASN A 1 187 ? -10.593 7.219 9.445 1.00 95.94 187 ASN A C 1
ATOM 1474 O O . ASN A 1 187 ? -10.812 6.351 10.292 1.00 95.94 187 ASN A O 1
ATOM 1478 N N . ILE A 1 188 ? -9.485 7.211 8.696 1.00 97.00 188 ILE A N 1
ATOM 1479 C CA . ILE A 1 188 ? -8.426 6.197 8.782 1.00 97.00 188 ILE A CA 1
ATOM 1480 C C . ILE A 1 188 ? -7.186 6.761 9.460 1.00 97.00 188 ILE A C 1
ATOM 1482 O O . ILE A 1 188 ? -6.599 7.742 9.021 1.00 97.00 188 ILE A O 1
ATOM 1486 N N . ASN A 1 189 ? -6.736 6.067 10.502 1.00 96.38 189 ASN A N 1
ATOM 1487 C CA . ASN A 1 189 ? -5.514 6.390 11.222 1.00 96.38 189 ASN A CA 1
ATOM 1488 C C . ASN A 1 189 ? -4.365 5.577 10.626 1.00 96.38 189 ASN A C 1
ATOM 1490 O O . ASN A 1 189 ? -4.268 4.363 10.839 1.00 96.38 189 ASN A O 1
ATOM 1494 N N . LEU A 1 190 ? -3.508 6.251 9.862 1.00 97.31 190 LEU A N 1
ATOM 1495 C CA . LEU A 1 190 ? -2.316 5.656 9.270 1.00 97.31 190 LEU A CA 1
ATOM 1496 C C . LEU A 1 190 ? -1.194 5.538 10.309 1.00 97.31 190 LEU A C 1
ATOM 1498 O O . LEU A 1 190 ? -0.857 6.502 10.998 1.00 97.31 190 LEU A O 1
ATOM 1502 N N . ILE A 1 191 ? -0.598 4.351 10.400 1.00 96.69 191 ILE A N 1
ATOM 1503 C CA . ILE A 1 191 ? 0.545 4.049 11.262 1.00 96.69 191 ILE A CA 1
ATOM 1504 C C . ILE A 1 191 ? 1.695 3.578 10.377 1.00 96.69 191 ILE A C 1
ATOM 1506 O O . ILE A 1 191 ? 1.602 2.524 9.749 1.00 96.69 191 ILE A O 1
ATOM 1510 N N . PHE A 1 192 ? 2.796 4.328 10.367 1.00 97.44 192 PHE A N 1
ATOM 1511 C CA . PHE A 1 192 ? 4.033 3.915 9.709 1.00 97.44 192 PHE A CA 1
ATOM 1512 C C . PHE A 1 192 ? 4.874 3.039 10.646 1.00 97.44 192 PHE A C 1
ATOM 1514 O O . PHE A 1 192 ? 5.423 3.513 11.639 1.00 97.44 192 PHE A O 1
ATOM 1521 N N . ALA A 1 193 ? 4.975 1.755 10.320 1.00 96.00 193 ALA A N 1
ATOM 1522 C CA . ALA A 1 193 ? 5.823 0.770 10.978 1.00 96.00 193 ALA A CA 1
ATOM 1523 C C . ALA A 1 193 ? 7.040 0.486 10.084 1.00 96.00 193 ALA A C 1
ATOM 1525 O O . ALA A 1 193 ? 7.055 -0.469 9.311 1.00 96.00 193 ALA A O 1
ATOM 1526 N N . VAL A 1 194 ? 8.037 1.366 10.171 1.00 96.31 194 VAL A N 1
ATOM 1527 C CA . VAL A 1 194 ? 9.201 1.394 9.273 1.00 96.31 194 VAL A CA 1
ATOM 1528 C C . VAL A 1 194 ? 10.508 1.133 10.010 1.00 96.31 194 VAL A C 1
ATOM 1530 O O . VAL A 1 194 ? 10.603 1.322 11.227 1.00 96.31 194 VAL A O 1
ATOM 1533 N N . THR A 1 195 ? 11.541 0.721 9.277 1.00 94.06 195 THR A N 1
ATOM 1534 C CA . THR A 1 195 ? 12.875 0.523 9.855 1.00 94.06 195 THR A CA 1
ATOM 1535 C C . THR A 1 195 ? 13.489 1.842 10.332 1.00 94.06 195 THR A C 1
ATOM 1537 O O . THR A 1 195 ? 13.176 2.936 9.855 1.00 94.06 195 THR A O 1
ATOM 1540 N N . LYS A 1 196 ? 14.410 1.749 11.300 1.00 94.12 196 LYS A N 1
ATOM 1541 C CA . LYS A 1 196 ? 15.022 2.912 11.966 1.00 94.12 196 LYS A CA 1
ATOM 1542 C C . LYS A 1 196 ? 15.629 3.925 10.988 1.00 94.12 196 LYS A C 1
ATOM 1544 O O . LYS A 1 196 ? 15.559 5.124 11.244 1.00 94.12 196 LYS A O 1
ATOM 1549 N N . ASN A 1 197 ? 16.207 3.450 9.886 1.00 94.19 197 ASN A N 1
ATOM 1550 C CA . ASN A 1 197 ? 16.865 4.300 8.893 1.00 94.19 197 ASN A CA 1
ATOM 1551 C C . ASN A 1 197 ? 15.877 5.222 8.161 1.00 94.19 197 ASN A C 1
ATOM 1553 O O . ASN A 1 197 ? 16.260 6.316 7.756 1.00 94.19 197 ASN A O 1
ATOM 1557 N N . HIS A 1 198 ? 14.605 4.829 8.072 1.00 94.44 198 HIS A N 1
ATOM 1558 C CA . HIS A 1 198 ? 13.557 5.580 7.380 1.00 94.44 198 HIS A CA 1
ATOM 1559 C C . HIS A 1 198 ? 12.622 6.336 8.330 1.00 94.44 198 HIS A C 1
ATOM 1561 O O . HIS A 1 198 ? 11.797 7.130 7.882 1.00 94.44 198 HIS A O 1
ATOM 1567 N N . TYR A 1 199 ? 12.778 6.169 9.648 1.00 93.69 199 TYR A N 1
ATOM 1568 C CA . TYR A 1 199 ? 11.911 6.791 10.653 1.00 93.69 199 TYR A CA 1
ATOM 1569 C C . TYR A 1 199 ? 11.740 8.304 10.459 1.00 93.69 199 TYR A C 1
ATOM 1571 O O . TYR A 1 199 ? 10.617 8.803 10.441 1.00 93.69 199 TYR A O 1
ATOM 1579 N N . MET A 1 200 ? 12.842 9.043 10.280 1.00 95.50 200 MET A N 1
ATOM 1580 C CA . MET A 1 200 ? 12.775 10.502 10.133 1.00 95.50 200 MET A CA 1
ATOM 1581 C C . MET A 1 200 ? 12.056 10.927 8.853 1.00 95.50 200 MET A C 1
ATOM 1583 O O . MET A 1 200 ? 11.315 11.905 8.877 1.00 95.50 200 MET A O 1
ATOM 1587 N N . LEU A 1 201 ? 12.230 10.177 7.763 1.00 94.88 201 LEU A N 1
ATOM 1588 C CA . LEU A 1 201 ? 11.543 10.437 6.503 1.00 94.88 201 LEU A CA 1
ATOM 1589 C C . LEU A 1 201 ? 10.030 10.281 6.676 1.00 94.88 201 LEU A C 1
ATOM 1591 O O . LEU A 1 201 ? 9.276 11.212 6.394 1.00 94.88 201 LEU A O 1
ATOM 1595 N N . TYR A 1 202 ? 9.591 9.133 7.193 1.00 95.25 202 TYR A N 1
ATOM 1596 C CA . TYR A 1 202 ? 8.168 8.850 7.382 1.00 95.25 202 TYR A CA 1
ATOM 1597 C C . TYR A 1 202 ? 7.520 9.735 8.445 1.00 9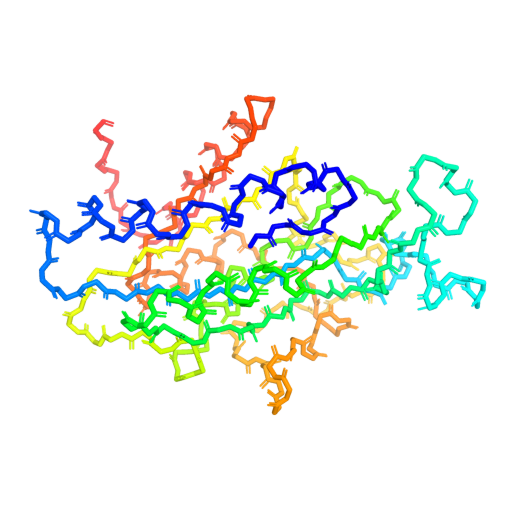5.25 202 TYR A C 1
ATOM 1599 O O . TYR A 1 202 ? 6.335 10.039 8.332 1.00 95.25 202 TYR A O 1
ATOM 1607 N N . LYS A 1 203 ? 8.285 10.215 9.435 1.00 93.19 203 LYS A N 1
ATOM 1608 C CA . LYS A 1 203 ? 7.803 11.235 10.372 1.00 93.19 203 LYS A CA 1
ATOM 1609 C C . LYS A 1 203 ? 7.399 12.517 9.634 1.00 93.19 203 LYS A C 1
ATOM 1611 O O . LYS A 1 203 ? 6.289 12.993 9.835 1.00 93.19 203 LYS A O 1
ATOM 1616 N N . VAL A 1 204 ? 8.256 13.022 8.744 1.00 93.06 204 VAL A N 1
ATOM 1617 C CA . VAL A 1 204 ? 7.961 14.219 7.930 1.00 93.06 204 VAL A CA 1
ATOM 1618 C C . VAL A 1 204 ? 6.795 13.967 6.970 1.00 93.06 204 VAL A C 1
ATOM 1620 O O . VAL A 1 204 ? 5.938 14.826 6.793 1.00 93.06 204 VAL A O 1
ATOM 1623 N N . HIS A 1 205 ? 6.706 12.772 6.380 1.00 88.94 205 HIS A N 1
ATOM 1624 C CA . HIS A 1 205 ? 5.576 12.422 5.512 1.00 88.94 205 HIS A CA 1
ATOM 1625 C C . HIS A 1 205 ? 4.256 12.390 6.287 1.00 88.94 205 HIS A C 1
ATOM 1627 O O . HIS A 1 205 ? 3.244 12.871 5.788 1.00 88.94 205 HIS A O 1
ATOM 1633 N N . LEU A 1 206 ? 4.264 11.865 7.516 1.00 86.69 206 LEU A N 1
ATOM 1634 C CA . LEU A 1 206 ? 3.088 11.859 8.383 1.00 86.69 206 LEU A CA 1
ATOM 1635 C C . LEU A 1 206 ? 2.647 13.278 8.760 1.00 86.69 206 LEU A C 1
ATOM 1637 O O . LEU A 1 206 ? 1.450 13.537 8.823 1.00 86.69 206 LEU A O 1
ATOM 1641 N N . GLU A 1 207 ? 3.595 14.188 8.996 1.00 88.25 207 GLU A N 1
ATOM 1642 C CA . GLU A 1 207 ? 3.308 15.611 9.213 1.00 88.25 207 GLU A CA 1
ATOM 1643 C C . GLU A 1 207 ? 2.638 16.224 7.973 1.00 88.25 207 GLU A C 1
ATOM 1645 O O . GLU A 1 207 ? 1.556 16.790 8.098 1.00 88.25 207 GLU A O 1
ATOM 1650 N N . GLY A 1 208 ? 3.185 16.004 6.772 1.00 82.31 208 GLY A N 1
ATOM 1651 C CA . GLY A 1 208 ? 2.593 16.504 5.524 1.00 82.31 208 GLY A CA 1
ATOM 1652 C C . GLY A 1 208 ? 1.203 15.932 5.207 1.00 82.31 208 GLY A C 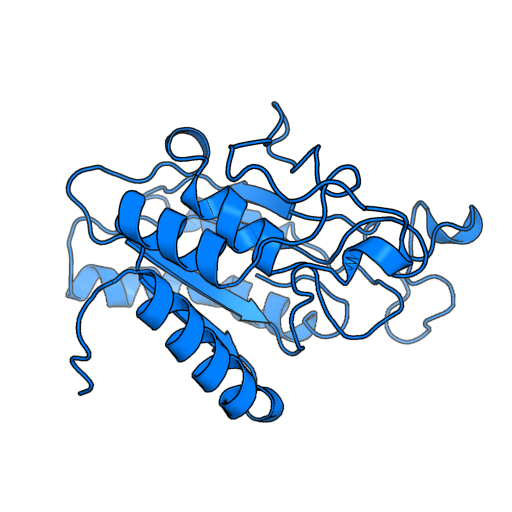1
ATOM 1653 O O . GLY A 1 208 ? 0.337 16.657 4.721 1.00 82.31 208 GLY A O 1
ATOM 1654 N N . VAL A 1 209 ? 0.960 14.653 5.516 1.00 82.94 209 VAL A N 1
ATOM 1655 C CA . VAL A 1 209 ? -0.375 14.032 5.400 1.00 82.94 209 VAL A CA 1
ATOM 1656 C C . VAL A 1 209 ? -1.362 14.701 6.362 1.00 82.94 209 VAL A C 1
ATOM 1658 O O . VAL A 1 209 ? -2.456 15.064 5.951 1.00 82.94 209 VAL A O 1
ATOM 1661 N N . ARG A 1 210 ? -0.964 14.936 7.619 1.00 83.12 210 ARG A N 1
ATOM 1662 C CA . ARG A 1 210 ? -1.822 15.576 8.633 1.00 83.12 210 ARG A CA 1
ATOM 1663 C C . ARG A 1 210 ? -2.101 17.050 8.352 1.00 83.12 210 ARG A C 1
ATOM 1665 O O . ARG A 1 210 ? -3.192 17.525 8.648 1.00 83.12 210 ARG A O 1
ATOM 1672 N N . GLU A 1 211 ? -1.134 17.785 7.810 1.00 77.75 211 GLU A N 1
ATOM 1673 C CA . GLU A 1 211 ? -1.329 19.193 7.438 1.00 77.75 211 GLU A CA 1
ATOM 1674 C C . GLU A 1 211 ? -2.381 19.347 6.332 1.00 77.75 211 GLU A C 1
ATOM 1676 O O . GLU A 1 211 ? -3.172 20.292 6.359 1.00 77.75 211 GLU A O 1
ATOM 1681 N N . ALA A 1 212 ? -2.438 18.396 5.396 1.00 66.81 212 ALA A N 1
ATOM 1682 C CA . ALA A 1 212 ? -3.444 18.379 4.340 1.00 66.81 212 ALA A CA 1
ATOM 1683 C C . ALA A 1 212 ? -4.869 18.100 4.851 1.00 66.81 212 ALA A C 1
ATOM 1685 O O . ALA A 1 212 ? -5.830 18.557 4.234 1.00 66.81 212 ALA A O 1
ATOM 1686 N N . ASP A 1 213 ? -5.012 17.429 5.999 1.00 60.22 213 ASP A N 1
ATOM 1687 C CA . ASP A 1 213 ? -6.308 17.110 6.617 1.00 60.22 213 ASP A CA 1
ATOM 1688 C C . ASP A 1 213 ? -7.035 18.342 7.186 1.00 60.22 213 ASP A C 1
ATOM 1690 O O . ASP A 1 213 ? -8.172 18.235 7.650 1.00 60.22 213 ASP A O 1
ATOM 1694 N N . GLY A 1 214 ? -6.393 19.518 7.223 1.00 52.47 214 GLY A N 1
ATOM 1695 C CA . GLY A 1 214 ? -6.966 20.725 7.832 1.00 52.47 214 GLY A CA 1
ATOM 1696 C C . GLY A 1 214 ? -7.224 20.598 9.343 1.00 52.47 214 GLY A C 1
ATOM 1697 O O . GLY A 1 214 ? -7.838 21.480 9.948 1.00 52.47 214 GLY A O 1
ATOM 1698 N N . LEU A 1 215 ? -6.749 19.518 9.972 1.00 47.84 215 LEU A N 1
ATOM 1699 C CA . LEU A 1 215 ? -6.801 19.301 11.410 1.00 47.84 215 LEU A CA 1
ATOM 1700 C C . LEU A 1 215 ? -5.629 20.034 12.059 1.00 47.84 215 LEU A C 1
ATOM 1702 O O . LEU A 1 215 ? -4.480 19.602 12.010 1.00 47.84 215 LEU A O 1
ATOM 1706 N N . ASN A 1 216 ? -5.957 21.169 12.677 1.00 37.44 216 ASN A N 1
ATOM 1707 C CA . ASN A 1 216 ? -5.091 21.913 13.580 1.00 37.44 216 ASN A CA 1
ATOM 1708 C C . ASN A 1 216 ? -4.250 20.973 14.459 1.00 37.44 216 ASN A C 1
ATOM 1710 O O . ASN A 1 216 ? -4.775 20.106 15.159 1.00 37.44 216 ASN A O 1
ATOM 1714 N N . LEU A 1 217 ? -2.942 21.214 14.424 1.00 42.03 217 LEU A N 1
ATOM 1715 C CA . LEU A 1 217 ? -1.889 20.582 15.206 1.00 42.03 217 LEU A CA 1
ATOM 1716 C C . LEU A 1 217 ? -2.296 20.343 16.670 1.00 42.03 217 LEU A C 1
ATOM 1718 O O . LEU A 1 217 ? -2.300 21.255 17.494 1.00 42.03 217 LEU A O 1
ATOM 1722 N N . GLY A 1 218 ? -2.554 19.080 16.998 1.00 31.42 218 GLY A N 1
ATOM 1723 C CA . GLY A 1 218 ? -2.424 18.534 18.342 1.00 31.42 218 GLY A CA 1
ATOM 1724 C C . GLY A 1 218 ? -1.270 17.541 18.346 1.00 31.42 218 GLY A C 1
ATOM 1725 O O . GLY A 1 218 ? -1.478 16.349 18.135 1.00 31.42 218 GLY A O 1
ATOM 1726 N N . ALA A 1 219 ? -0.043 18.031 18.523 1.00 29.22 219 ALA A N 1
ATOM 1727 C CA . ALA A 1 219 ? 1.084 17.174 18.866 1.00 29.22 219 ALA A CA 1
ATOM 1728 C C . ALA A 1 219 ? 0.950 16.776 20.347 1.00 29.22 219 ALA A C 1
ATOM 1730 O O . ALA A 1 219 ? 0.885 17.652 21.210 1.00 29.22 219 ALA A O 1
ATOM 1731 N N . CYS A 1 220 ? 0.886 15.474 20.628 1.00 29.02 220 CYS A N 1
ATOM 1732 C CA . CYS A 1 220 ? 1.315 14.932 21.917 1.00 29.02 220 CYS A CA 1
ATOM 1733 C C . CYS A 1 220 ? 2.789 14.545 21.816 1.00 29.02 220 CYS A C 1
ATOM 1735 O O . CYS A 1 220 ? 3.171 13.999 20.754 1.00 29.02 220 CYS A O 1
#